Protein AF-A0AA86TYP7-F1 (afdb_monomer)

Mean predicted aligned error: 9.4 Å

Sequence (274 aa):
MSIVAQAFHVLPKLIVLLTIIAISLTGQVNPSIFSKSDSTWIAILCAFTTPIILTAFYGVYQKQLEPIVRVLLLPFLPRGIVLNVLFVVYFGALAIIYKSQLIGFAAVVALSSLTSFSVFYMPGMLVLGFKEYMLPFLVFGHFIVLSAYSALILTNNFTEYISVFKTGLEYYVSIALATGLHVGSSPLYRNKANTIAYALFFILLSTLALILNIFTQIKIPGSVLCGFCVFTIIEWLGFLALKRGTTFCCVVLAVSLFGVAVGIDKCQGLIQFK

Organism: NCBI:txid28002

pLDDT: mean 83.34, std 12.41, range [36.75, 96.25]

Secondary structure (DSSP, 8-state):
--HHHHHHHHHHHHHHHHHHHHHHHHHHH-GGGT-STTHHHHHHHHHHHHHHHHHHHHHHSHHHHHHHHHHHS-TTS-HHHHHHHHHHHHHHHHHHHTT-HHHHHHHHHHHHHTTT-EEEEETTEEEEE--GGGHHHHHHHHHHHHHHHHHHHHTT---HHHHTTHHIIIIIHHHHHHHHHHHHH-TT-S-GGGHHHHHHHHHHHHHHHHHHHHHSS--HHHHHHHHHHHHHHHHHHHHHHHHH-HHHHHHHHHHHHHHHHHHHHHHHHHHTT-

Radius of gyration: 24.62 Å; Cα contacts (8 Å, |Δi|>4): 270; chains: 1; bounding box: 49×73×60 Å

Solvent-accessible surface area (backbone atoms only — not comparable to full-atom values): 14402 Å² total; per-residue (Å²): 136,59,74,65,68,58,44,66,71,45,49,62,58,53,51,53,51,51,50,53,48,51,51,25,50,40,27,41,78,48,19,56,81,82,35,69,92,49,20,71,59,42,23,53,53,17,62,59,45,40,59,52,52,52,50,52,50,43,67,77,42,39,90,72,46,51,68,53,49,60,70,70,57,56,91,85,56,61,83,91,42,48,64,35,54,50,40,24,53,52,29,40,52,48,10,54,74,68,63,29,46,70,40,13,25,51,12,41,51,27,51,45,37,68,39,44,43,44,79,46,81,50,97,98,42,80,46,80,43,62,53,75,93,35,37,67,52,26,29,52,50,29,48,51,53,47,48,52,53,49,50,30,56,76,67,70,64,66,46,78,72,53,57,18,32,41,67,16,53,35,47,53,37,26,49,48,23,29,49,32,32,34,53,46,30,33,86,83,39,87,70,61,91,49,14,65,60,29,38,54,51,42,53,50,52,30,52,50,28,48,53,43,33,76,78,44,90,57,47,56,41,21,55,46,27,41,56,38,49,50,52,42,52,52,51,46,44,52,53,43,22,76,74,67,38,58,67,56,37,52,50,54,50,50,55,51,51,49,52,50,51,55,48,48,59,63,46,51,70,63,61,73,78,112

Foldseek 3Di:
DDPVVVCVVCVVVVVVLVVVLVLLVCLQVPVVVPPPVCSLVSNVVSLVVNVVSVVVVCVVCVVPCVVVCCVPQDVPDDPQLSVLVVLLVSLLVSCQVSVALVSLLSSLQSVLCSLQWDWDDDVVDIDTDGDPVSLVVQQVVLVVLLVVVLVCQVVVVCDSSNVSNVVNNLAVSLLSNLVSLLQLLAPPRPPPPCNVVSLVVLVVVLVVLVVCVVVGVSPRSNVSSVVSNVVSVVRVLVVCCVVPNNVVSVVVVVVVVVVVVVVVVVCVVVVVPD

Structure (mmCIF, N/CA/C/O backbone):
data_AF-A0AA86TYP7-F1
#
_entry.id   AF-A0AA86TYP7-F1
#
loop_
_atom_site.group_PDB
_atom_site.id
_atom_site.type_symbol
_atom_site.label_atom_id
_atom_site.label_alt_id
_atom_site.label_comp_id
_atom_site.label_asym_id
_atom_site.label_entity_id
_atom_site.label_seq_id
_atom_site.pdbx_PDB_ins_code
_atom_site.Cartn_x
_atom_site.Cartn_y
_atom_site.Cartn_z
_atom_site.occupancy
_atom_site.B_iso_or_equiv
_atom_site.auth_seq_id
_atom_site.auth_comp_id
_atom_site.auth_asym_id
_atom_site.a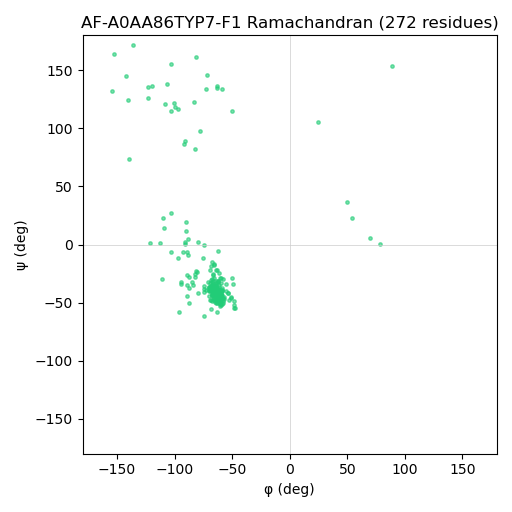uth_atom_id
_atom_site.pdbx_PDB_model_num
ATOM 1 N N . MET A 1 1 ? 3.090 -41.072 -32.159 1.00 49.03 1 MET A N 1
ATOM 2 C CA . MET A 1 1 ? 3.096 -39.625 -32.477 1.00 49.03 1 MET A CA 1
ATOM 3 C C . MET A 1 1 ? 4.491 -39.101 -32.186 1.00 49.03 1 MET A C 1
ATOM 5 O O . MET A 1 1 ? 4.917 -39.192 -31.043 1.00 49.03 1 MET A O 1
ATOM 9 N N . SER A 1 2 ? 5.251 -38.707 -33.212 1.00 45.19 2 SER A N 1
ATOM 10 C CA . SER A 1 2 ? 6.668 -38.358 -33.051 1.00 45.19 2 SER A CA 1
ATOM 11 C C . SER A 1 2 ? 6.829 -37.025 -32.314 1.00 45.19 2 SER A C 1
ATOM 13 O O . SER A 1 2 ? 6.031 -36.105 -32.491 1.00 45.19 2 SER A O 1
ATOM 15 N N . ILE A 1 3 ? 7.893 -36.914 -31.517 1.00 48.59 3 ILE A N 1
ATOM 16 C CA . ILE A 1 3 ? 8.313 -35.696 -30.796 1.00 48.59 3 ILE A CA 1
ATOM 17 C C . ILE A 1 3 ? 8.374 -34.477 -31.744 1.00 48.59 3 ILE A C 1
ATOM 19 O O . ILE A 1 3 ? 8.091 -33.350 -31.347 1.00 48.59 3 ILE A O 1
ATOM 23 N N . VAL A 1 4 ? 8.643 -34.722 -33.029 1.00 42.56 4 VAL A N 1
ATOM 24 C CA . VAL A 1 4 ? 8.685 -33.724 -34.106 1.00 42.56 4 VAL A CA 1
ATOM 25 C C . VAL A 1 4 ? 7.300 -33.131 -34.410 1.00 42.56 4 VAL A C 1
ATOM 27 O O . VAL A 1 4 ? 7.174 -31.917 -34.532 1.00 42.56 4 VAL A O 1
ATOM 30 N N . ALA A 1 5 ? 6.236 -33.940 -34.455 1.00 39.69 5 ALA A N 1
ATOM 31 C CA . ALA A 1 5 ? 4.875 -33.445 -34.702 1.00 39.69 5 ALA A CA 1
ATOM 32 C C . ALA A 1 5 ? 4.334 -32.602 -33.530 1.00 39.69 5 ALA A C 1
ATOM 34 O O . ALA A 1 5 ? 3.576 -31.653 -33.730 1.00 39.69 5 ALA A O 1
ATOM 35 N N . GLN A 1 6 ? 4.766 -32.910 -32.304 1.00 45.06 6 GLN A N 1
ATOM 36 C CA . GLN A 1 6 ? 4.440 -32.125 -31.112 1.00 45.06 6 GLN A CA 1
ATOM 37 C C . GLN A 1 6 ? 5.240 -30.809 -31.064 1.00 45.06 6 GLN A C 1
ATOM 39 O O . GLN A 1 6 ? 4.691 -29.774 -30.690 1.00 45.06 6 GLN A O 1
ATOM 44 N N . ALA A 1 7 ? 6.499 -30.815 -31.519 1.00 46.53 7 ALA A N 1
ATOM 45 C CA . ALA A 1 7 ? 7.338 -29.620 -31.622 1.00 46.53 7 ALA A CA 1
ATOM 46 C C . ALA A 1 7 ? 6.805 -28.601 -32.648 1.00 46.53 7 ALA A C 1
ATOM 48 O O . ALA A 1 7 ? 6.790 -27.405 -32.361 1.00 46.53 7 ALA A O 1
ATOM 49 N N . PHE A 1 8 ? 6.287 -29.055 -33.796 1.00 44.72 8 PHE A N 1
ATOM 50 C CA . PHE A 1 8 ? 5.745 -28.174 -34.844 1.00 44.72 8 PHE A CA 1
ATOM 51 C C . PHE A 1 8 ? 4.477 -27.406 -34.430 1.00 44.72 8 PHE A C 1
ATOM 53 O O . PHE A 1 8 ? 4.249 -26.301 -34.916 1.00 44.72 8 PHE A O 1
ATOM 60 N N . HIS A 1 9 ? 3.682 -27.926 -33.489 1.00 52.53 9 HIS A N 1
ATOM 61 C CA . HIS A 1 9 ? 2.520 -27.208 -32.944 1.00 52.53 9 HIS A CA 1
ATOM 62 C C . HIS A 1 9 ? 2.878 -26.181 -31.853 1.00 52.53 9 HIS A C 1
ATOM 64 O O . HIS A 1 9 ? 2.107 -25.250 -31.605 1.00 52.53 9 HIS A O 1
ATOM 70 N N . VAL A 1 10 ? 4.029 -26.344 -31.191 1.00 57.34 10 VAL A N 1
ATOM 71 C CA . VAL A 1 10 ? 4.485 -25.489 -30.078 1.00 57.34 10 VAL A CA 1
ATOM 72 C C . VAL A 1 10 ? 5.411 -24.368 -30.569 1.00 57.34 10 VAL A C 1
ATOM 74 O O . VAL A 1 10 ? 5.351 -23.256 -30.042 1.00 57.34 10 VAL A O 1
ATOM 77 N N . LEU A 1 11 ? 6.200 -24.619 -31.623 1.00 57.19 11 LEU A N 1
ATOM 78 C CA . LEU A 1 11 ? 7.167 -23.672 -32.195 1.00 57.19 11 LEU A CA 1
ATOM 79 C C . LEU A 1 11 ? 6.574 -22.290 -32.538 1.00 57.19 11 LEU A C 1
ATOM 81 O O . LEU A 1 11 ? 7.159 -21.289 -32.123 1.00 57.19 11 LEU A O 1
ATOM 85 N N . PRO A 1 12 ? 5.414 -22.183 -33.221 1.00 71.00 12 PRO A N 1
ATOM 86 C CA . PRO A 1 12 ? 4.857 -20.884 -33.596 1.00 71.00 12 PRO A CA 1
ATOM 87 C C . PRO A 1 12 ? 4.474 -20.050 -32.371 1.00 71.00 12 PRO A C 1
ATOM 89 O O . PRO A 1 12 ? 4.711 -18.847 -32.333 1.00 71.00 12 PRO A O 1
ATOM 92 N N . LYS A 1 13 ? 3.936 -20.697 -31.329 1.00 72.44 13 LYS A N 1
ATOM 93 C CA . LYS A 1 13 ? 3.539 -20.029 -30.083 1.00 72.44 13 LYS A CA 1
ATOM 94 C C . LYS A 1 13 ? 4.750 -19.565 -29.280 1.00 72.44 13 LYS A C 1
ATOM 96 O O . LYS A 1 13 ? 4.719 -18.469 -28.732 1.00 72.44 13 LYS A O 1
ATOM 101 N N . LEU A 1 14 ? 5.810 -20.375 -29.224 1.00 78.69 14 LEU A N 1
ATOM 102 C CA . LEU A 1 14 ? 7.057 -20.005 -28.555 1.00 78.69 14 LEU A CA 1
ATOM 103 C C . LEU A 1 14 ? 7.715 -18.800 -29.232 1.00 78.69 14 LEU A C 1
ATOM 105 O O . LEU A 1 14 ? 8.078 -17.850 -28.546 1.00 78.69 14 LEU A O 1
ATOM 109 N N . ILE A 1 15 ? 7.826 -18.827 -30.563 1.00 79.44 15 ILE A N 1
ATOM 110 C CA . ILE A 1 15 ? 8.428 -17.739 -31.342 1.00 79.44 15 ILE A CA 1
ATOM 111 C C . ILE A 1 15 ? 7.634 -16.451 -31.131 1.00 79.44 15 ILE A C 1
ATOM 113 O O . ILE A 1 15 ? 8.222 -15.449 -30.747 1.00 79.44 15 ILE A O 1
ATOM 117 N N . VAL A 1 16 ? 6.304 -16.490 -31.267 1.00 78.50 16 VAL A N 1
ATOM 118 C CA . VAL A 1 16 ? 5.445 -15.316 -31.036 1.00 78.50 16 VAL A CA 1
ATOM 119 C C . VAL A 1 16 ? 5.632 -14.754 -29.625 1.00 78.50 16 VAL A C 1
ATOM 121 O O . VAL A 1 16 ? 5.797 -13.548 -29.463 1.00 78.50 16 VAL A O 1
ATOM 124 N N . LEU A 1 17 ? 5.657 -15.608 -28.600 1.00 80.31 17 LEU A N 1
ATOM 125 C CA . LEU A 1 17 ? 5.786 -15.161 -27.214 1.00 80.31 17 LEU A CA 1
ATOM 126 C C . LEU A 1 17 ? 7.175 -14.568 -26.925 1.00 80.31 17 LEU A C 1
ATOM 128 O O . LEU A 1 17 ? 7.268 -13.537 -26.265 1.00 80.31 17 LEU A O 1
ATOM 132 N N . LEU A 1 18 ? 8.242 -15.160 -27.470 1.00 85.00 18 LEU A N 1
ATOM 133 C CA . LEU A 1 18 ? 9.602 -14.620 -27.379 1.00 85.00 18 LEU A CA 1
ATOM 134 C C . LEU A 1 18 ? 9.744 -13.293 -28.130 1.00 85.00 18 LEU A C 1
ATOM 136 O O . LEU A 1 18 ? 10.369 -12.371 -27.612 1.00 85.00 18 LEU A O 1
ATOM 140 N N . THR A 1 19 ? 9.133 -13.159 -29.310 1.00 84.88 19 THR A N 1
ATOM 141 C CA . THR A 1 19 ? 9.108 -11.897 -30.060 1.00 84.88 19 THR A CA 1
ATOM 142 C C . THR A 1 19 ? 8.383 -10.809 -29.271 1.00 84.88 19 THR A C 1
ATOM 144 O O . THR A 1 19 ? 8.893 -9.698 -29.163 1.00 84.88 19 THR A O 1
ATOM 147 N N . ILE A 1 20 ? 7.240 -11.123 -28.654 1.00 85.81 20 ILE A N 1
ATOM 148 C CA . ILE A 1 20 ? 6.493 -10.172 -27.821 1.00 85.81 20 ILE A CA 1
ATOM 149 C C . ILE A 1 20 ? 7.309 -9.765 -26.580 1.00 85.81 20 ILE A C 1
ATOM 151 O O . ILE A 1 20 ? 7.367 -8.579 -26.259 1.00 85.81 20 ILE A O 1
ATOM 155 N N . ILE A 1 21 ? 7.994 -10.708 -25.917 1.00 88.12 21 ILE A N 1
ATOM 156 C CA . ILE A 1 21 ? 8.910 -10.400 -24.803 1.00 88.12 21 ILE A CA 1
ATOM 157 C C . ILE A 1 21 ? 10.040 -9.479 -25.277 1.00 88.12 21 ILE A C 1
ATOM 159 O O . ILE A 1 21 ? 10.323 -8.482 -24.621 1.00 88.12 21 ILE A O 1
ATOM 163 N N . ALA A 1 22 ? 10.663 -9.776 -26.420 1.00 88.75 22 ALA A N 1
ATOM 164 C CA . ALA A 1 22 ? 11.754 -8.974 -26.968 1.00 88.75 22 ALA A CA 1
ATOM 165 C C . ALA A 1 22 ? 11.307 -7.545 -27.314 1.00 88.75 22 ALA A C 1
ATOM 167 O O . ALA A 1 22 ? 12.005 -6.589 -26.977 1.00 88.75 22 ALA A O 1
ATOM 168 N N . ILE A 1 23 ? 10.128 -7.390 -27.928 1.00 88.69 23 ILE A N 1
ATOM 169 C CA . ILE A 1 23 ? 9.519 -6.084 -28.213 1.00 88.69 23 ILE A CA 1
ATOM 170 C C . ILE A 1 23 ? 9.257 -5.328 -26.909 1.00 88.69 23 ILE A C 1
ATOM 172 O O . ILE A 1 23 ? 9.648 -4.169 -26.796 1.00 88.69 23 ILE A O 1
ATOM 176 N N . SER A 1 24 ? 8.660 -5.984 -25.909 1.00 90.69 24 SER A N 1
ATOM 177 C CA . SER A 1 24 ? 8.370 -5.370 -24.608 1.00 90.69 24 SER A CA 1
ATOM 178 C C . SER A 1 24 ? 9.646 -4.917 -23.895 1.00 90.69 24 SER A C 1
ATOM 180 O O . SER A 1 24 ? 9.741 -3.778 -23.449 1.00 90.69 24 SER A O 1
ATOM 182 N N . LEU A 1 25 ? 10.679 -5.763 -23.858 1.00 90.62 25 LEU A N 1
ATOM 183 C CA . LEU A 1 25 ? 11.975 -5.415 -23.270 1.00 90.62 25 LEU A CA 1
ATOM 184 C C . LEU A 1 25 ? 12.674 -4.291 -24.039 1.00 90.62 25 LEU A C 1
ATOM 186 O O . LEU A 1 25 ? 13.288 -3.423 -23.425 1.00 90.62 25 LEU A O 1
ATOM 190 N N . THR A 1 26 ? 12.557 -4.265 -25.366 1.00 90.38 26 THR A N 1
ATOM 191 C CA . THR A 1 26 ? 13.125 -3.190 -26.190 1.00 90.38 26 THR A CA 1
ATOM 192 C C . THR A 1 26 ? 12.399 -1.872 -25.939 1.00 90.38 26 THR A C 1
ATOM 194 O O . THR A 1 26 ? 13.052 -0.847 -25.772 1.00 90.38 26 THR A O 1
ATOM 197 N N . GLY A 1 27 ? 11.067 -1.889 -25.843 1.00 87.88 27 GLY A N 1
ATOM 198 C CA . GLY A 1 27 ? 10.271 -0.701 -25.526 1.00 87.88 27 GLY A CA 1
ATOM 199 C C . GLY A 1 27 ? 10.515 -0.192 -24.108 1.00 87.88 27 GLY A C 1
ATOM 200 O O . GLY A 1 27 ? 10.398 0.999 -23.851 1.00 87.88 27 GLY A O 1
ATOM 201 N N . GLN A 1 28 ? 10.942 -1.071 -23.205 1.00 89.88 28 GLN A N 1
ATOM 202 C CA . GLN A 1 28 ? 11.416 -0.697 -21.882 1.00 89.88 28 GLN A CA 1
ATOM 203 C C . GLN A 1 28 ? 12.817 -0.068 -21.962 1.00 89.88 28 GLN A C 1
ATOM 205 O O . GLN A 1 28 ? 12.985 1.103 -21.642 1.00 89.88 28 GLN A O 1
ATOM 210 N N . VAL A 1 29 ? 13.832 -0.788 -22.442 1.00 90.19 29 VAL A N 1
ATOM 211 C CA . VAL A 1 29 ? 15.234 -0.324 -22.406 1.00 90.19 29 VAL A CA 1
ATOM 212 C C . VAL A 1 29 ? 15.484 0.877 -23.323 1.00 90.19 29 VAL A C 1
ATOM 214 O O . VAL A 1 29 ? 16.217 1.791 -22.951 1.00 90.19 29 VAL A O 1
ATOM 217 N N . ASN A 1 30 ? 14.887 0.892 -24.515 1.00 90.12 30 ASN A N 1
ATOM 218 C CA . ASN A 1 30 ? 15.053 1.964 -25.489 1.00 90.12 30 ASN A CA 1
ATOM 219 C C . ASN A 1 30 ? 13.722 2.312 -26.187 1.00 90.12 30 ASN A C 1
ATOM 221 O O . ASN A 1 30 ? 13.533 2.023 -27.374 1.00 90.12 30 ASN A O 1
ATOM 225 N N . PRO A 1 31 ? 12.798 2.983 -25.477 1.00 88.50 31 PRO A N 1
ATOM 226 C CA . PRO A 1 31 ? 11.486 3.342 -26.015 1.00 88.50 31 PRO A CA 1
ATOM 227 C C . PRO A 1 31 ? 11.559 4.269 -27.238 1.00 88.50 31 PRO A C 1
ATOM 229 O O . PRO A 1 31 ? 10.644 4.288 -28.061 1.00 88.50 31 PRO A O 1
ATOM 232 N N . SER A 1 32 ? 12.656 5.023 -27.380 1.00 89.19 32 SER A N 1
ATOM 233 C CA . SER A 1 32 ? 12.841 6.000 -28.457 1.00 89.19 32 SER A CA 1
ATOM 234 C C . SER A 1 32 ? 12.926 5.380 -29.857 1.00 89.19 32 SER A C 1
ATOM 236 O O . SER A 1 32 ? 12.730 6.091 -30.843 1.00 89.19 32 SER A O 1
ATOM 238 N N . ILE A 1 33 ? 13.173 4.065 -29.941 1.00 90.50 33 ILE A N 1
ATOM 239 C CA . ILE A 1 33 ? 13.140 3.292 -31.191 1.00 90.50 33 ILE A CA 1
ATOM 240 C C . ILE A 1 33 ? 11.729 3.281 -31.791 1.00 90.50 33 ILE A C 1
ATOM 242 O O . ILE A 1 33 ? 11.586 3.310 -33.010 1.00 90.50 33 ILE A O 1
ATOM 246 N N . PHE A 1 34 ? 10.693 3.248 -30.949 1.00 88.44 34 PHE A N 1
ATOM 247 C CA . PHE A 1 34 ? 9.301 3.181 -31.395 1.00 88.44 34 PHE A CA 1
ATOM 248 C C . PHE A 1 34 ? 8.713 4.570 -31.638 1.00 88.44 34 PHE A C 1
ATOM 250 O O . PHE A 1 34 ? 8.147 4.830 -32.695 1.00 88.44 34 PHE A O 1
ATOM 257 N N . SER A 1 35 ? 8.851 5.470 -30.663 1.00 89.06 35 SER A N 1
ATOM 258 C CA . SER A 1 35 ? 8.422 6.864 -30.780 1.00 89.06 35 SER A CA 1
ATOM 259 C C . SER A 1 35 ? 9.247 7.733 -29.841 1.00 89.06 35 SER A C 1
ATOM 261 O O . SER A 1 35 ? 9.402 7.419 -28.659 1.00 89.06 35 SER A O 1
ATOM 263 N N . LYS A 1 36 ? 9.767 8.854 -30.351 1.00 85.81 36 LYS A N 1
ATOM 264 C CA . LYS A 1 36 ? 10.480 9.835 -29.522 1.00 85.81 36 LYS A CA 1
ATOM 265 C C . LYS A 1 36 ? 9.516 10.646 -28.653 1.00 85.81 36 LYS A C 1
ATOM 267 O O . LYS A 1 36 ? 9.827 10.868 -27.484 1.00 85.81 36 LYS A O 1
ATOM 272 N N . SER A 1 37 ? 8.361 11.042 -29.197 1.00 88.06 37 SER A N 1
ATOM 273 C CA . SER A 1 37 ? 7.349 11.844 -28.490 1.00 88.06 37 SER A CA 1
ATOM 274 C C . SER A 1 37 ? 6.714 11.091 -27.326 1.00 88.06 37 SER A C 1
ATOM 276 O O . SER A 1 37 ? 6.485 11.678 -26.274 1.00 88.06 37 SER A O 1
ATOM 278 N N . ASP A 1 38 ? 6.500 9.784 -27.485 1.00 89.44 38 ASP A N 1
ATOM 279 C CA . ASP A 1 38 ? 5.740 8.966 -26.528 1.00 89.44 38 ASP A CA 1
ATOM 280 C C . ASP A 1 38 ? 6.625 8.003 -25.736 1.00 89.44 38 ASP A C 1
ATOM 282 O O . ASP A 1 38 ? 6.139 7.071 -25.093 1.00 89.44 38 ASP A O 1
ATOM 286 N N . SER A 1 39 ? 7.939 8.224 -25.775 1.00 87.44 39 SER A N 1
ATOM 287 C CA . SER A 1 39 ? 8.938 7.302 -25.236 1.00 87.44 39 SER A CA 1
ATOM 288 C C . SER A 1 39 ? 8.685 6.924 -23.767 1.00 87.44 39 SER A C 1
ATOM 290 O O . SER A 1 39 ? 8.740 5.749 -23.405 1.00 87.44 39 SER A O 1
ATOM 292 N N . THR A 1 40 ? 8.309 7.884 -22.921 1.00 85.50 40 THR A N 1
ATOM 293 C CA . THR A 1 40 ? 7.972 7.627 -21.511 1.00 85.50 40 THR A CA 1
ATOM 294 C C . THR A 1 40 ? 6.738 6.734 -21.354 1.00 85.50 40 THR A C 1
ATOM 296 O O . THR A 1 40 ? 6.739 5.817 -20.534 1.00 85.50 40 THR A O 1
ATOM 299 N N . TRP A 1 41 ? 5.686 6.961 -22.144 1.00 88.50 41 TRP A N 1
ATOM 300 C CA . TRP A 1 41 ? 4.456 6.164 -22.082 1.00 88.50 41 TRP A CA 1
ATOM 301 C C . TRP A 1 41 ? 4.666 4.748 -22.604 1.00 88.50 41 TRP A C 1
ATOM 303 O O . TRP A 1 41 ? 4.146 3.800 -22.018 1.00 88.50 41 TRP A O 1
ATOM 313 N N . ILE A 1 42 ? 5.482 4.596 -23.648 1.00 90.62 42 ILE A N 1
ATOM 314 C CA . ILE A 1 42 ? 5.890 3.291 -24.173 1.00 90.62 42 ILE A CA 1
ATOM 315 C C . ILE A 1 42 ? 6.673 2.523 -23.108 1.00 90.62 42 ILE A C 1
ATOM 317 O O . ILE A 1 42 ? 6.337 1.376 -22.827 1.00 90.62 42 ILE A O 1
ATOM 321 N N . ALA A 1 43 ? 7.639 3.160 -22.440 1.00 89.56 43 ALA A N 1
ATOM 322 C CA . ALA A 1 43 ? 8.390 2.522 -21.363 1.00 89.56 43 ALA A CA 1
ATOM 323 C C . ALA A 1 43 ? 7.491 2.087 -20.196 1.00 89.56 43 ALA A C 1
ATOM 325 O O . ALA A 1 43 ? 7.657 0.985 -19.677 1.00 89.56 43 ALA A O 1
ATOM 326 N N . ILE A 1 44 ? 6.511 2.912 -19.808 1.00 89.19 44 ILE A N 1
ATOM 327 C CA . ILE A 1 44 ? 5.524 2.567 -18.775 1.00 89.19 44 ILE A CA 1
ATOM 328 C C . ILE A 1 44 ? 4.676 1.369 -19.218 1.00 89.19 44 ILE A C 1
ATOM 330 O O . ILE A 1 44 ? 4.551 0.400 -18.471 1.00 89.19 44 ILE A O 1
ATOM 334 N N . LEU A 1 45 ? 4.118 1.403 -20.431 1.00 91.00 45 LEU A N 1
ATOM 335 C CA . LEU A 1 45 ? 3.319 0.306 -20.979 1.00 91.00 45 LEU A CA 1
ATOM 336 C C . LEU A 1 45 ? 4.127 -0.999 -20.997 1.00 91.00 45 LEU A C 1
ATOM 338 O O . LEU A 1 45 ? 3.651 -2.037 -20.533 1.00 91.00 45 LEU A O 1
ATOM 342 N N . CYS A 1 46 ? 5.367 -0.939 -21.479 1.00 90.81 46 CYS A N 1
ATOM 343 C CA . CYS A 1 46 ? 6.304 -2.056 -21.503 1.00 90.81 46 CYS A CA 1
ATOM 344 C C . CYS A 1 46 ? 6.645 -2.555 -20.092 1.00 90.81 46 CYS A C 1
ATOM 346 O O . CYS A 1 46 ? 6.637 -3.759 -19.850 1.00 90.81 46 CYS A O 1
ATOM 348 N N . ALA A 1 47 ? 6.837 -1.658 -19.122 1.00 90.00 47 ALA A N 1
ATOM 349 C CA . ALA A 1 47 ? 7.121 -2.030 -17.738 1.00 90.00 47 ALA A CA 1
ATOM 350 C C . ALA A 1 47 ? 6.008 -2.890 -17.114 1.00 90.00 47 ALA A C 1
ATOM 352 O O . ALA A 1 47 ? 6.325 -3.821 -16.371 1.00 90.00 47 ALA A O 1
ATOM 353 N N . PHE A 1 48 ? 4.734 -2.619 -17.430 1.00 90.12 48 PHE A N 1
ATOM 354 C CA . PHE A 1 48 ? 3.588 -3.413 -16.964 1.00 90.12 48 PHE A CA 1
ATOM 355 C C . PHE A 1 48 ? 3.299 -4.643 -17.830 1.00 90.12 48 PHE A C 1
ATOM 357 O O . PHE A 1 48 ? 2.895 -5.679 -17.307 1.00 90.12 48 PHE A O 1
ATOM 364 N N . THR A 1 49 ? 3.514 -4.569 -19.142 1.00 87.75 49 THR A N 1
ATOM 365 C CA . THR A 1 49 ? 3.252 -5.701 -20.046 1.00 87.75 49 THR A CA 1
ATOM 366 C C . THR A 1 49 ? 4.308 -6.795 -19.925 1.00 87.75 49 THR A C 1
ATOM 368 O O . THR A 1 49 ? 3.936 -7.967 -19.898 1.00 87.75 49 THR A O 1
ATOM 371 N N . THR A 1 50 ? 5.592 -6.460 -19.746 1.00 89.50 50 THR A N 1
ATOM 372 C CA . THR A 1 50 ? 6.681 -7.435 -19.543 1.00 89.50 50 THR A CA 1
ATOM 373 C C . THR A 1 50 ? 6.348 -8.490 -18.470 1.00 89.50 50 THR A C 1
ATOM 375 O O . THR A 1 50 ? 6.372 -9.680 -18.793 1.00 89.50 50 THR A O 1
ATOM 378 N N . PRO A 1 51 ? 5.978 -8.139 -17.221 1.00 87.19 51 PRO A N 1
ATOM 379 C CA . PRO A 1 51 ? 5.651 -9.135 -16.202 1.00 87.19 51 PRO A CA 1
ATOM 380 C C . PRO A 1 51 ? 4.373 -9.927 -16.512 1.00 87.19 51 PRO A C 1
ATOM 382 O O . PRO A 1 51 ? 4.304 -11.110 -16.175 1.00 87.19 51 PRO A O 1
ATOM 385 N N . ILE A 1 52 ? 3.387 -9.334 -17.196 1.00 86.12 52 ILE A N 1
ATOM 386 C CA . ILE A 1 52 ? 2.178 -10.045 -17.647 1.00 86.12 52 ILE A CA 1
ATOM 387 C C . ILE A 1 52 ? 2.556 -11.127 -18.664 1.00 86.12 52 ILE A C 1
ATOM 389 O O . ILE A 1 52 ? 2.155 -12.282 -18.521 1.00 86.12 52 ILE A O 1
ATOM 393 N N . ILE A 1 53 ? 3.379 -10.776 -19.654 1.00 84.44 53 ILE A N 1
ATOM 394 C CA . ILE A 1 53 ? 3.838 -11.702 -20.692 1.00 84.44 53 ILE A CA 1
ATOM 395 C C . ILE A 1 53 ? 4.723 -12.795 -20.082 1.00 84.44 53 ILE A C 1
ATOM 397 O O . ILE A 1 53 ? 4.555 -13.966 -20.416 1.00 84.44 53 ILE A O 1
ATOM 401 N N . LEU A 1 54 ? 5.619 -12.454 -19.150 1.00 83.75 54 LEU A N 1
ATOM 402 C CA . LEU A 1 54 ? 6.448 -13.433 -18.436 1.00 83.75 54 LEU A CA 1
ATOM 403 C C . LEU A 1 54 ? 5.605 -14.394 -17.591 1.00 83.75 54 LEU A C 1
ATOM 405 O O . LEU A 1 54 ? 5.880 -15.593 -17.565 1.00 83.75 54 LEU A O 1
ATOM 409 N N . THR A 1 55 ? 4.551 -13.899 -16.941 1.00 79.19 55 THR A N 1
ATOM 410 C CA . THR A 1 55 ? 3.621 -14.745 -16.179 1.00 79.19 55 THR A CA 1
ATOM 411 C C . THR A 1 55 ? 2.838 -15.672 -17.110 1.00 79.19 55 THR A C 1
ATOM 413 O O . THR A 1 55 ? 2.692 -16.859 -16.817 1.00 79.19 55 THR A O 1
ATOM 416 N N . ALA A 1 56 ? 2.400 -15.175 -18.270 1.00 79.50 56 ALA A N 1
ATOM 417 C CA . ALA A 1 56 ? 1.769 -15.997 -19.301 1.00 79.50 56 ALA A CA 1
ATOM 418 C C . ALA A 1 56 ? 2.736 -17.060 -19.859 1.00 79.50 56 ALA A C 1
ATOM 420 O O . ALA A 1 56 ? 2.356 -18.221 -20.006 1.00 79.50 56 ALA A O 1
ATOM 421 N N . PHE A 1 57 ? 4.002 -16.697 -20.098 1.00 81.56 57 PHE A N 1
ATOM 422 C CA . PHE A 1 57 ? 5.066 -17.615 -20.514 1.00 81.56 57 PHE A CA 1
ATOM 423 C C . PHE A 1 57 ? 5.294 -18.718 -19.484 1.00 81.56 57 PHE A C 1
ATOM 425 O O . PHE A 1 57 ? 5.312 -19.900 -19.834 1.00 81.56 57 PHE A O 1
ATOM 432 N N . TYR A 1 58 ? 5.386 -18.347 -18.207 1.00 79.12 58 TYR A N 1
ATOM 433 C CA . TYR A 1 58 ? 5.493 -19.307 -17.118 1.00 79.12 58 TYR A CA 1
ATOM 434 C C . TYR A 1 58 ? 4.280 -20.245 -17.056 1.00 79.12 58 TYR A C 1
ATOM 436 O O . TYR A 1 58 ? 4.459 -21.449 -16.901 1.00 79.12 58 TYR A O 1
ATOM 444 N N . GLY A 1 59 ? 3.060 -19.730 -17.241 1.00 78.06 59 GLY A N 1
ATOM 445 C CA . GLY A 1 59 ? 1.840 -20.542 -17.253 1.00 78.06 59 GLY A CA 1
ATOM 446 C C . GLY A 1 59 ? 1.814 -21.597 -18.366 1.00 78.06 59 GLY A C 1
ATOM 447 O O . GLY A 1 59 ? 1.393 -22.727 -18.132 1.00 78.06 59 GLY A O 1
ATOM 448 N N . VAL A 1 60 ? 2.313 -21.266 -19.562 1.00 80.25 60 VAL A N 1
ATOM 449 C CA . VAL A 1 60 ? 2.372 -22.208 -20.696 1.00 80.25 60 VAL A CA 1
ATOM 450 C C . VAL A 1 60 ? 3.452 -23.279 -20.493 1.00 80.25 60 VAL A C 1
ATOM 452 O O . VAL A 1 60 ? 3.222 -24.448 -20.804 1.00 80.25 60 VAL A O 1
ATOM 455 N N . TYR A 1 61 ? 4.613 -22.906 -19.947 1.00 79.00 61 TYR A N 1
ATOM 456 C CA . TYR A 1 61 ? 5.792 -23.781 -19.834 1.00 79.00 61 TYR A CA 1
ATOM 457 C C . TYR A 1 61 ? 6.115 -24.213 -18.395 1.00 79.00 61 TYR A C 1
ATOM 459 O O . TYR A 1 61 ? 7.244 -24.608 -18.092 1.00 79.00 61 TYR A O 1
ATOM 467 N N . GLN A 1 62 ? 5.123 -24.188 -17.500 1.00 78.25 62 GLN A N 1
ATOM 468 C CA . GLN A 1 62 ? 5.295 -24.398 -16.058 1.00 78.25 62 GLN A CA 1
ATOM 469 C C . GLN A 1 62 ? 6.136 -25.639 -15.725 1.00 78.25 62 GLN A C 1
ATOM 471 O O . GLN A 1 62 ? 7.100 -25.546 -14.970 1.00 78.25 62 GLN A O 1
ATOM 476 N N . LYS A 1 63 ? 5.830 -26.792 -16.341 1.00 78.69 63 LYS A N 1
ATOM 477 C CA . LYS A 1 63 ? 6.517 -28.073 -16.075 1.00 78.69 63 LYS A CA 1
ATOM 478 C C . LYS A 1 63 ? 8.025 -28.037 -16.351 1.00 78.69 63 LYS A C 1
ATOM 480 O O . LYS A 1 63 ? 8.770 -28.799 -15.746 1.00 78.69 63 LYS A O 1
ATOM 485 N N . GLN A 1 64 ? 8.460 -27.194 -17.283 1.00 80.12 64 GLN A N 1
ATOM 486 C CA . GLN A 1 64 ? 9.853 -27.100 -17.726 1.00 80.12 64 GLN A CA 1
ATOM 487 C C . GLN A 1 64 ? 10.610 -26.013 -16.956 1.00 80.12 64 GLN A C 1
ATOM 489 O O . GLN A 1 64 ? 11.795 -26.168 -16.671 1.00 80.12 64 GLN A O 1
ATOM 494 N N . LEU A 1 65 ? 9.921 -24.927 -16.592 1.00 73.19 65 LEU A N 1
ATOM 495 C CA . LEU A 1 65 ? 10.515 -23.774 -15.916 1.00 73.19 65 LEU A CA 1
ATOM 496 C C . LEU A 1 65 ? 10.553 -23.916 -14.395 1.00 73.19 65 LEU A C 1
ATOM 498 O O . LEU A 1 65 ? 11.443 -23.354 -13.767 1.00 73.19 65 LEU A O 1
ATOM 502 N N . GLU A 1 66 ? 9.638 -24.673 -13.789 1.00 72.94 66 GLU A N 1
ATOM 503 C CA . GLU A 1 66 ? 9.591 -24.875 -12.337 1.00 72.94 66 GLU A CA 1
ATOM 504 C C . GLU A 1 66 ? 10.934 -25.318 -11.709 1.00 72.94 66 GLU A C 1
ATOM 506 O O . GLU A 1 66 ? 11.322 -24.722 -10.702 1.00 72.94 66 GLU A O 1
ATOM 511 N N . PRO A 1 67 ? 11.700 -26.285 -12.260 1.00 73.25 67 PRO A N 1
ATOM 512 C CA . PRO A 1 67 ? 13.007 -26.648 -11.701 1.00 73.25 67 PRO A CA 1
ATOM 513 C C . PRO A 1 67 ? 14.051 -25.529 -11.825 1.00 73.25 67 PRO A C 1
ATOM 515 O O . PRO A 1 67 ? 14.844 -25.341 -10.907 1.00 73.25 67 PRO A O 1
ATOM 518 N N . ILE A 1 68 ? 14.027 -24.750 -12.911 1.00 71.81 68 ILE A N 1
ATOM 519 C CA . ILE A 1 68 ? 14.944 -23.617 -13.120 1.00 71.81 68 ILE A CA 1
ATOM 520 C C . ILE A 1 68 ? 14.624 -22.507 -12.117 1.00 71.81 68 IL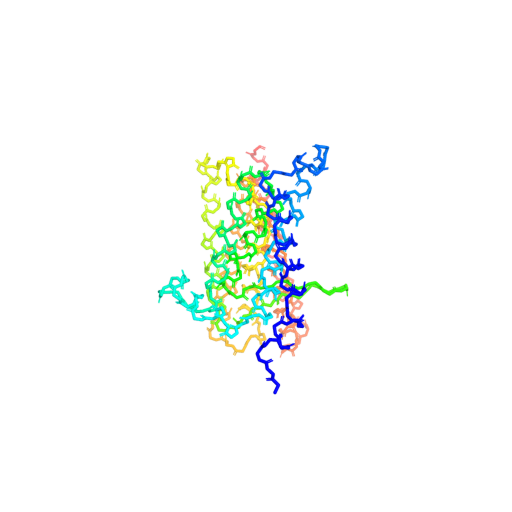E A C 1
ATOM 522 O O . ILE A 1 68 ? 15.501 -22.017 -11.412 1.00 71.81 68 ILE A O 1
ATOM 526 N N . VAL A 1 69 ? 13.341 -22.169 -11.996 1.00 67.50 69 VAL A N 1
ATOM 527 C CA . VAL A 1 69 ? 12.829 -21.178 -11.048 1.00 67.50 69 VAL A CA 1
ATOM 528 C C . VAL A 1 69 ? 13.164 -21.573 -9.605 1.00 67.50 69 VAL A C 1
ATOM 530 O O . VAL A 1 69 ? 13.564 -20.712 -8.827 1.00 67.50 69 VAL A O 1
ATOM 533 N N . ARG A 1 70 ? 13.087 -22.868 -9.253 1.00 64.94 70 ARG A N 1
ATOM 534 C CA . ARG A 1 70 ? 13.467 -23.387 -7.922 1.00 64.94 70 ARG A CA 1
ATOM 535 C C . ARG A 1 70 ? 14.940 -23.180 -7.567 1.00 64.94 70 ARG A C 1
ATOM 537 O O . ARG A 1 70 ? 15.241 -23.059 -6.386 1.00 64.94 70 ARG A O 1
ATOM 544 N N . VAL A 1 71 ? 15.839 -23.185 -8.550 1.00 68.50 71 VAL A N 1
ATOM 545 C CA . VAL A 1 71 ? 17.285 -23.004 -8.327 1.00 68.50 71 VAL A CA 1
ATOM 546 C C . VAL A 1 71 ? 17.661 -21.522 -8.334 1.00 68.50 71 VAL A C 1
ATOM 548 O O . VAL A 1 71 ? 18.505 -21.096 -7.551 1.00 68.50 71 VAL A O 1
ATOM 551 N N . LEU A 1 72 ? 17.028 -20.734 -9.206 1.00 64.69 72 LEU A N 1
ATOM 552 C CA . LEU A 1 72 ? 17.401 -19.341 -9.460 1.00 64.69 72 LEU A CA 1
ATOM 553 C C . LEU A 1 72 ? 16.765 -18.358 -8.465 1.00 64.69 72 LEU A C 1
ATOM 555 O O . LEU A 1 72 ? 17.366 -17.340 -8.124 1.00 64.69 72 LEU A O 1
ATOM 559 N N . LEU A 1 73 ? 15.559 -18.657 -7.973 1.00 62.53 73 LEU A N 1
ATOM 560 C CA . LEU A 1 73 ? 14.872 -17.822 -6.995 1.00 62.53 73 LEU A CA 1
ATOM 561 C C . LEU A 1 73 ? 15.215 -18.260 -5.573 1.00 62.53 73 LEU A C 1
ATOM 563 O O . LEU A 1 73 ? 14.529 -19.098 -5.001 1.00 62.53 73 LEU A O 1
ATOM 567 N N . LEU A 1 74 ? 16.296 -17.671 -5.049 1.00 61.34 74 LEU A N 1
ATOM 568 C CA . LEU A 1 74 ? 16.729 -17.615 -3.644 1.00 61.34 74 LEU A CA 1
ATOM 569 C C . LEU A 1 74 ? 16.209 -18.764 -2.744 1.00 61.34 74 LEU A C 1
ATOM 571 O O . LEU A 1 74 ? 15.072 -18.692 -2.271 1.00 61.34 74 LEU A O 1
ATOM 575 N N . PRO A 1 75 ? 17.049 -19.753 -2.373 1.00 61.53 75 PRO A N 1
ATOM 576 C CA . PRO A 1 75 ? 16.630 -20.923 -1.586 1.00 61.53 75 PRO A CA 1
ATOM 577 C C . PRO A 1 75 ? 16.098 -20.606 -0.172 1.00 61.53 75 PRO A C 1
ATOM 579 O O . PRO A 1 75 ? 15.608 -21.499 0.514 1.00 61.53 75 PRO A O 1
ATOM 582 N N . PHE A 1 76 ? 16.169 -19.346 0.266 1.00 59.94 76 PHE A N 1
ATOM 583 C CA . PHE A 1 76 ? 15.848 -18.902 1.624 1.00 59.94 76 PHE A CA 1
ATOM 584 C C . PHE A 1 76 ? 14.480 -18.213 1.772 1.00 59.94 76 PHE A C 1
ATOM 586 O O . PHE A 1 76 ? 14.083 -17.905 2.894 1.00 59.94 76 PHE A O 1
ATOM 593 N N . LEU A 1 77 ? 13.746 -17.949 0.681 1.00 60.16 77 LEU A N 1
ATOM 594 C CA . LEU A 1 77 ? 12.470 -17.219 0.733 1.00 60.16 77 LEU A CA 1
ATOM 595 C C . LEU A 1 77 ? 11.250 -18.140 0.524 1.00 60.16 77 LEU A C 1
ATOM 597 O O . LEU A 1 77 ? 11.257 -18.985 -0.374 1.00 60.16 77 LEU A O 1
ATOM 601 N N . PRO A 1 78 ? 10.151 -17.969 1.292 1.00 65.56 78 PRO A N 1
ATOM 602 C CA . PRO A 1 78 ? 8.918 -18.727 1.081 1.00 65.56 78 PRO A CA 1
ATOM 603 C C . PRO A 1 78 ? 8.352 -18.517 -0.331 1.00 65.56 78 PRO A C 1
ATOM 605 O O . PRO A 1 78 ? 8.201 -17.376 -0.772 1.00 65.56 78 PRO A O 1
ATOM 608 N N . ARG A 1 79 ? 7.950 -19.604 -1.015 1.00 61.72 79 ARG A N 1
ATOM 609 C CA . ARG A 1 79 ? 7.457 -19.587 -2.416 1.00 61.72 79 ARG A CA 1
ATOM 610 C C . ARG A 1 79 ? 6.387 -18.526 -2.696 1.00 61.72 79 ARG A C 1
ATOM 612 O O . ARG A 1 79 ? 6.348 -17.977 -3.789 1.00 61.72 79 ARG A O 1
ATOM 619 N N . GLY A 1 80 ? 5.530 -18.237 -1.715 1.00 64.06 80 GLY A N 1
ATOM 620 C CA . GLY A 1 80 ? 4.448 -17.257 -1.852 1.00 64.06 80 GLY A CA 1
ATOM 621 C C . GLY A 1 80 ? 4.886 -15.788 -1.811 1.00 64.06 80 GLY A C 1
ATOM 622 O O . GLY A 1 80 ? 4.075 -14.925 -2.119 1.00 64.06 80 GLY A O 1
ATOM 623 N N . ILE A 1 81 ? 6.131 -15.497 -1.421 1.00 70.56 81 ILE A N 1
ATOM 624 C CA . ILE A 1 81 ? 6.640 -14.135 -1.181 1.00 70.56 81 ILE A CA 1
ATOM 625 C C . ILE A 1 81 ? 7.676 -13.733 -2.240 1.00 70.56 81 ILE A C 1
ATOM 627 O O . ILE A 1 81 ? 7.769 -12.562 -2.599 1.00 70.56 81 ILE A O 1
ATOM 631 N N . VAL A 1 82 ? 8.409 -14.708 -2.788 1.00 74.06 82 VAL A N 1
ATOM 632 C CA . VAL A 1 82 ? 9.480 -14.510 -3.779 1.00 74.06 82 VAL A CA 1
ATOM 633 C C . VAL A 1 82 ? 9.052 -13.605 -4.936 1.00 74.06 82 VAL A C 1
ATOM 635 O O . VAL A 1 82 ? 9.734 -12.628 -5.230 1.00 74.06 82 VAL A O 1
ATOM 638 N N . LEU A 1 83 ? 7.920 -13.904 -5.580 1.00 77.06 83 LEU A N 1
ATOM 639 C CA . LEU A 1 83 ? 7.466 -13.148 -6.749 1.00 77.06 83 LEU A CA 1
ATOM 640 C C . LEU A 1 83 ? 7.190 -11.677 -6.405 1.00 77.06 83 LEU A C 1
ATOM 642 O O . LEU A 1 83 ? 7.571 -10.780 -7.151 1.00 77.06 83 LEU A O 1
ATOM 646 N N . ASN A 1 84 ? 6.596 -11.427 -5.240 1.00 82.00 84 ASN A N 1
ATOM 647 C CA . ASN A 1 84 ? 6.303 -10.076 -4.772 1.00 82.00 84 ASN A CA 1
ATOM 648 C C . ASN A 1 84 ? 7.594 -9.307 -4.456 1.00 82.00 84 ASN A C 1
ATOM 650 O O . ASN A 1 84 ? 7.690 -8.134 -4.798 1.00 82.00 84 ASN A O 1
ATOM 654 N N . VAL A 1 85 ? 8.615 -9.961 -3.886 1.00 84.25 85 VAL A N 1
ATOM 655 C CA . VAL A 1 85 ? 9.939 -9.345 -3.664 1.00 84.25 85 VAL A CA 1
ATOM 656 C C . VAL A 1 85 ? 10.591 -8.964 -4.991 1.00 84.25 85 VAL A C 1
ATOM 658 O O . VAL A 1 85 ? 11.099 -7.853 -5.124 1.00 84.25 85 VAL A O 1
ATOM 661 N N . LEU A 1 86 ? 10.531 -9.841 -5.997 1.00 85.12 86 LEU A N 1
ATOM 662 C CA . LEU A 1 86 ? 11.033 -9.517 -7.333 1.00 85.12 86 LEU A CA 1
ATOM 663 C C . LEU A 1 86 ? 10.279 -8.340 -7.944 1.00 85.12 86 LEU A C 1
ATOM 665 O O . LEU A 1 86 ? 10.916 -7.476 -8.533 1.00 85.12 86 LEU A O 1
ATOM 669 N N . PHE A 1 87 ? 8.955 -8.270 -7.784 1.00 88.31 87 PHE A N 1
ATOM 670 C CA . PHE A 1 87 ? 8.178 -7.130 -8.266 1.00 88.31 87 PHE A CA 1
ATOM 671 C C . PHE A 1 87 ? 8.523 -5.831 -7.541 1.00 88.31 87 PHE A C 1
ATOM 673 O O . PHE A 1 87 ? 8.614 -4.799 -8.201 1.00 88.31 87 PHE A O 1
ATOM 680 N N . VAL A 1 88 ? 8.788 -5.868 -6.232 1.00 92.00 88 VAL A N 1
ATOM 681 C CA . VAL A 1 88 ? 9.285 -4.695 -5.494 1.00 92.00 88 VAL A CA 1
ATOM 682 C C . VAL A 1 88 ? 10.609 -4.216 -6.080 1.00 92.00 88 VAL A C 1
ATOM 684 O O . VAL A 1 88 ? 10.749 -3.031 -6.368 1.00 92.00 88 VAL A O 1
ATOM 687 N N . VAL A 1 89 ? 11.564 -5.123 -6.304 1.00 91.50 89 VAL A N 1
ATOM 688 C CA . VAL A 1 89 ? 12.878 -4.773 -6.868 1.00 91.50 89 VAL A CA 1
ATOM 689 C C . VAL A 1 89 ? 12.745 -4.277 -8.311 1.00 91.50 89 VAL A C 1
ATOM 691 O O . VAL A 1 89 ? 13.311 -3.245 -8.661 1.00 91.50 89 VAL A O 1
ATOM 694 N N . TYR A 1 90 ? 11.965 -4.975 -9.136 1.00 92.38 90 TYR A N 1
ATOM 695 C CA . TYR A 1 90 ? 11.747 -4.661 -10.547 1.00 92.38 90 TYR A CA 1
ATOM 696 C C . TYR A 1 90 ? 11.069 -3.300 -10.726 1.00 92.38 90 TYR A C 1
ATOM 698 O O . TYR A 1 90 ? 11.636 -2.408 -11.354 1.00 92.38 90 TYR A O 1
ATOM 706 N N . PHE A 1 91 ? 9.888 -3.098 -10.136 1.00 94.38 91 PHE A N 1
ATOM 707 C CA . PHE A 1 91 ? 9.198 -1.815 -10.235 1.00 94.38 91 PHE A CA 1
ATOM 708 C C . PHE A 1 91 ? 9.953 -0.715 -9.483 1.00 94.38 91 PHE A C 1
ATOM 710 O O . PHE A 1 91 ? 9.969 0.419 -9.946 1.00 94.38 91 PHE A O 1
ATOM 717 N N . GLY A 1 92 ? 10.643 -1.034 -8.385 1.00 93.62 92 GLY A N 1
ATOM 718 C CA . GLY A 1 92 ? 11.478 -0.080 -7.656 1.00 93.62 92 GLY A CA 1
ATOM 719 C C . GLY A 1 92 ? 12.616 0.483 -8.507 1.00 93.62 92 GLY A C 1
ATOM 720 O O . GLY A 1 92 ? 12.770 1.700 -8.604 1.00 93.62 92 GLY A O 1
ATOM 721 N N . ALA A 1 93 ? 13.367 -0.386 -9.186 1.00 93.00 93 ALA A N 1
ATOM 722 C CA . ALA A 1 93 ? 14.446 0.031 -10.077 1.00 93.00 93 ALA A CA 1
ATOM 723 C C . ALA A 1 93 ? 13.920 0.879 -11.247 1.00 93.00 93 ALA A C 1
ATOM 725 O O . ALA A 1 93 ? 14.466 1.941 -11.541 1.00 93.00 93 ALA A O 1
ATOM 726 N N . LEU A 1 94 ? 12.823 0.456 -11.882 1.00 92.94 94 LEU A N 1
ATOM 727 C CA . LEU A 1 94 ? 12.235 1.193 -13.004 1.00 92.94 94 LEU A CA 1
ATOM 728 C C . LEU A 1 94 ? 11.652 2.540 -12.572 1.00 92.94 94 LEU A C 1
ATOM 730 O O . LEU A 1 94 ? 11.789 3.521 -13.299 1.00 92.94 94 LEU A O 1
ATOM 734 N N . ALA A 1 95 ? 11.037 2.618 -11.390 1.00 94.19 95 ALA A N 1
ATOM 735 C CA . ALA A 1 95 ? 10.511 3.871 -10.858 1.00 94.19 95 ALA A CA 1
ATOM 736 C C . ALA A 1 95 ? 11.618 4.919 -10.710 1.00 94.19 95 ALA A C 1
ATOM 738 O O . ALA A 1 95 ? 11.404 6.082 -11.048 1.00 94.19 95 ALA A O 1
ATOM 739 N N . ILE A 1 96 ? 12.805 4.492 -10.269 1.00 93.31 96 ILE A N 1
ATOM 740 C CA . ILE A 1 96 ? 13.991 5.344 -10.150 1.00 93.31 96 ILE A CA 1
ATOM 741 C C . ILE A 1 96 ? 14.525 5.743 -11.533 1.00 93.31 96 ILE A C 1
ATOM 743 O O . ILE A 1 96 ? 14.758 6.926 -11.767 1.00 93.31 96 ILE A O 1
ATOM 747 N N . ILE A 1 97 ? 14.671 4.787 -12.458 1.00 91.31 97 ILE A N 1
ATOM 748 C CA . ILE A 1 97 ? 15.219 5.034 -13.805 1.00 91.31 97 ILE A CA 1
ATOM 749 C C . ILE A 1 97 ? 14.344 6.013 -14.601 1.00 91.31 97 ILE A C 1
ATOM 751 O O . ILE A 1 97 ? 14.862 6.969 -15.172 1.00 91.31 97 ILE A O 1
ATOM 755 N N . TYR A 1 98 ? 13.022 5.811 -14.621 1.00 89.38 98 TYR A N 1
ATOM 756 C CA . TYR A 1 98 ? 12.09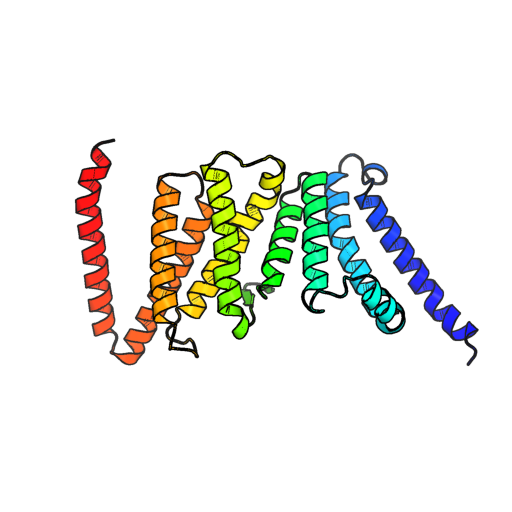4 6.668 -15.377 1.00 89.38 98 TYR A CA 1
ATOM 757 C C . TYR A 1 98 ? 11.534 7.840 -14.571 1.00 89.38 98 TYR A C 1
ATOM 759 O O . TYR A 1 98 ? 10.700 8.580 -15.090 1.00 89.38 98 TYR A O 1
ATOM 767 N N . LYS A 1 99 ? 11.925 7.989 -13.298 1.00 91.12 99 LYS A N 1
ATOM 768 C CA . LYS A 1 99 ? 11.364 8.978 -12.362 1.00 91.12 99 LYS A CA 1
ATOM 769 C C . LYS A 1 99 ? 9.823 8.976 -12.324 1.00 91.12 99 LYS A C 1
ATOM 771 O O . LYS A 1 99 ? 9.184 10.019 -12.209 1.00 91.12 99 LYS A O 1
ATOM 776 N N . SER A 1 100 ? 9.209 7.796 -12.448 1.00 91.81 100 SER A N 1
ATOM 777 C CA . SER A 1 100 ? 7.758 7.651 -12.625 1.00 91.81 100 SER A CA 1
ATOM 778 C C . SER A 1 100 ? 7.053 7.293 -11.321 1.00 91.81 100 SER A C 1
ATOM 780 O O . SER A 1 100 ? 7.243 6.203 -10.775 1.00 91.81 100 SER A O 1
ATOM 782 N N . GLN A 1 101 ? 6.157 8.176 -10.869 1.00 92.19 101 GLN A N 1
ATOM 783 C CA . GLN A 1 101 ? 5.323 7.927 -9.690 1.00 92.19 101 GLN A CA 1
ATOM 784 C C . GLN A 1 101 ? 4.330 6.777 -9.879 1.00 92.19 101 GLN A C 1
ATOM 786 O O . GLN A 1 101 ? 3.993 6.098 -8.914 1.00 92.19 101 GLN A O 1
ATOM 791 N N . LEU A 1 102 ? 3.876 6.523 -11.110 1.00 92.81 102 LEU A N 1
ATOM 792 C CA . LEU A 1 102 ? 2.965 5.413 -11.403 1.00 92.81 102 LEU A CA 1
ATOM 793 C C . LEU A 1 102 ? 3.655 4.059 -11.186 1.00 92.81 102 LEU A C 1
ATOM 795 O O . LEU A 1 102 ? 3.090 3.153 -10.575 1.00 92.81 102 LEU A O 1
ATOM 799 N N . ILE A 1 103 ? 4.900 3.935 -11.652 1.00 93.44 103 ILE A N 1
ATOM 800 C CA . ILE A 1 103 ? 5.711 2.732 -11.445 1.00 93.44 103 ILE A CA 1
ATOM 801 C C . ILE A 1 103 ? 6.100 2.613 -9.962 1.00 93.44 103 ILE A C 1
ATOM 803 O O . ILE A 1 103 ? 6.020 1.527 -9.388 1.00 93.44 103 ILE A O 1
ATOM 807 N N . GLY A 1 104 ? 6.443 3.730 -9.311 1.00 94.62 104 GLY A N 1
ATOM 808 C CA . GLY A 1 104 ? 6.711 3.761 -7.871 1.00 94.62 104 GLY A CA 1
ATOM 809 C C . GLY A 1 104 ? 5.505 3.319 -7.039 1.00 94.62 104 GLY A C 1
ATOM 810 O O . GLY A 1 104 ? 5.654 2.536 -6.104 1.00 94.62 104 GLY A O 1
ATOM 811 N N . PHE A 1 105 ? 4.293 3.725 -7.422 1.00 94.50 105 PHE A N 1
ATOM 812 C CA . PHE A 1 105 ? 3.056 3.239 -6.815 1.00 94.50 105 PHE A CA 1
ATOM 813 C C . PHE A 1 105 ? 2.924 1.716 -6.953 1.00 94.50 105 PHE A C 1
ATOM 815 O O . PHE A 1 105 ? 2.667 1.042 -5.958 1.00 94.50 105 PHE A O 1
ATOM 822 N N . ALA A 1 106 ? 3.178 1.151 -8.139 1.00 93.38 106 ALA A N 1
ATOM 823 C CA . ALA A 1 106 ? 3.148 -0.299 -8.353 1.00 93.38 106 ALA A CA 1
ATOM 824 C C . ALA A 1 106 ? 4.181 -1.057 -7.497 1.00 93.38 106 ALA A C 1
ATOM 826 O O . ALA A 1 106 ? 3.879 -2.134 -6.979 1.00 93.38 106 ALA A O 1
ATOM 827 N N . ALA A 1 107 ? 5.370 -0.484 -7.281 1.00 95.00 107 ALA A N 1
ATOM 828 C CA . ALA A 1 107 ? 6.366 -1.052 -6.372 1.00 95.00 107 ALA A CA 1
ATOM 829 C C . ALA A 1 107 ? 5.854 -1.105 -4.923 1.00 95.00 107 ALA A C 1
ATOM 831 O O . ALA A 1 107 ? 6.037 -2.110 -4.237 1.00 95.00 107 ALA A O 1
ATOM 832 N N . VAL A 1 108 ? 5.163 -0.056 -4.465 1.00 95.38 108 VAL A N 1
ATOM 833 C CA . VAL A 1 108 ? 4.559 -0.030 -3.124 1.00 95.38 108 VAL A CA 1
ATOM 834 C C . VAL A 1 108 ? 3.376 -0.997 -3.020 1.00 95.38 108 VAL A C 1
ATOM 836 O O . VAL A 1 108 ? 3.236 -1.674 -2.006 1.00 95.38 108 VAL A O 1
ATOM 839 N N . VAL A 1 109 ? 2.571 -1.151 -4.076 1.00 93.12 109 VAL A N 1
ATOM 840 C CA . VAL A 1 109 ? 1.524 -2.187 -4.140 1.00 93.12 109 VAL A CA 1
ATOM 841 C C . VAL A 1 109 ? 2.136 -3.582 -3.979 1.00 93.12 109 VAL A C 1
ATOM 843 O O . VAL A 1 109 ? 1.657 -4.381 -3.170 1.00 93.12 109 VAL A O 1
ATOM 846 N N . ALA A 1 110 ? 3.232 -3.863 -4.693 1.00 91.75 110 ALA A N 1
ATOM 847 C CA . ALA A 1 110 ? 3.967 -5.116 -4.560 1.00 91.75 110 ALA A CA 1
ATOM 848 C C . ALA A 1 110 ? 4.535 -5.297 -3.140 1.00 91.75 110 ALA A C 1
ATOM 850 O O . ALA A 1 110 ? 4.432 -6.389 -2.581 1.00 91.75 110 ALA A O 1
ATOM 851 N N . LEU A 1 111 ? 5.047 -4.233 -2.515 1.00 93.00 111 LEU A N 1
ATOM 852 C CA . LEU A 1 111 ? 5.546 -4.260 -1.136 1.00 93.00 111 LEU A CA 1
ATOM 853 C C . LEU A 1 111 ? 4.431 -4.630 -0.154 1.00 93.00 111 LEU A C 1
ATOM 855 O O . LEU A 1 111 ? 4.573 -5.553 0.645 1.00 93.00 111 LEU A O 1
ATOM 859 N N . SER A 1 112 ? 3.291 -3.958 -0.247 1.00 92.25 112 SER A N 1
ATOM 860 C CA . SER A 1 112 ? 2.126 -4.224 0.592 1.00 92.25 112 SER A CA 1
ATOM 861 C C . SER A 1 112 ? 1.560 -5.632 0.388 1.00 92.25 112 SER A C 1
ATOM 863 O O . SER A 1 112 ? 1.108 -6.252 1.353 1.00 92.25 112 SER A O 1
ATOM 865 N N . SER A 1 113 ? 1.657 -6.201 -0.816 1.00 88.12 113 SER A N 1
ATOM 866 C CA . SER A 1 113 ? 1.237 -7.585 -1.076 1.00 88.12 113 SER A CA 1
ATOM 867 C C . SER A 1 113 ? 2.057 -8.635 -0.308 1.00 88.12 113 SER A C 1
ATOM 869 O O . SER A 1 113 ? 1.547 -9.721 -0.021 1.00 88.12 113 SER A O 1
ATOM 871 N N . LEU A 1 114 ? 3.284 -8.307 0.129 1.00 88.56 114 LEU A N 1
ATOM 872 C CA . LEU A 1 114 ? 4.075 -9.153 1.039 1.00 88.56 114 LEU A CA 1
ATOM 873 C C . LEU A 1 114 ? 3.363 -9.363 2.380 1.00 88.56 114 LEU A C 1
ATOM 875 O O . LEU A 1 114 ? 3.515 -10.408 3.009 1.00 88.56 114 LEU A O 1
ATOM 879 N N . THR A 1 115 ? 2.543 -8.395 2.792 1.00 86.88 115 THR A N 1
ATOM 880 C CA . THR A 1 115 ? 1.728 -8.471 4.011 1.00 86.88 115 THR A CA 1
ATOM 881 C C . THR A 1 115 ? 0.341 -9.081 3.783 1.00 86.88 115 THR A C 1
ATOM 883 O O . THR A 1 115 ? -0.518 -9.041 4.662 1.00 86.88 115 THR A O 1
ATOM 886 N N . SER A 1 116 ? 0.119 -9.682 2.609 1.00 86.25 116 SER A N 1
ATOM 887 C CA . SER A 1 116 ? -1.158 -10.201 2.101 1.00 86.25 116 SER A CA 1
ATOM 888 C C . SER A 1 116 ? -2.215 -9.157 1.739 1.00 86.25 116 SER A C 1
ATOM 890 O O . SER A 1 116 ? -3.322 -9.547 1.379 1.00 86.25 116 SER A O 1
ATOM 892 N N . PHE A 1 117 ? -1.897 -7.861 1.790 1.00 90.62 117 PHE A N 1
ATOM 893 C CA . PHE A 1 117 ? -2.841 -6.820 1.393 1.00 90.62 117 PHE A CA 1
ATOM 894 C C . PHE A 1 117 ? -3.033 -6.772 -0.122 1.00 90.62 117 PHE A C 1
ATOM 896 O O . PHE A 1 117 ? -2.070 -6.757 -0.889 1.00 90.62 117 PHE A O 1
ATOM 903 N N . SER A 1 118 ? -4.283 -6.691 -0.549 1.00 88.75 118 SER A N 1
ATOM 904 C CA . SER A 1 118 ? -4.677 -6.602 -1.947 1.00 88.75 118 SER A CA 1
ATOM 905 C C . SER A 1 118 ? -5.863 -5.662 -2.097 1.00 88.75 118 SER A C 1
ATOM 907 O O . SER A 1 118 ? -6.742 -5.599 -1.237 1.00 88.75 118 SER A O 1
ATOM 909 N N . VAL A 1 119 ? -5.882 -4.936 -3.208 1.00 86.56 119 VAL A N 1
ATOM 910 C CA . VAL A 1 119 ? -6.981 -4.055 -3.588 1.00 86.56 119 VAL A CA 1
ATOM 911 C C . VAL A 1 119 ? -7.471 -4.504 -4.951 1.00 86.56 119 VAL A C 1
ATOM 913 O O . VAL A 1 119 ? -6.685 -4.619 -5.890 1.00 86.56 119 VAL A O 1
ATOM 916 N N . PHE A 1 120 ? -8.766 -4.772 -5.053 1.00 86.06 120 PHE A N 1
ATOM 917 C CA . PHE A 1 120 ? -9.416 -5.150 -6.296 1.00 86.06 120 PHE A CA 1
ATOM 918 C C . PHE A 1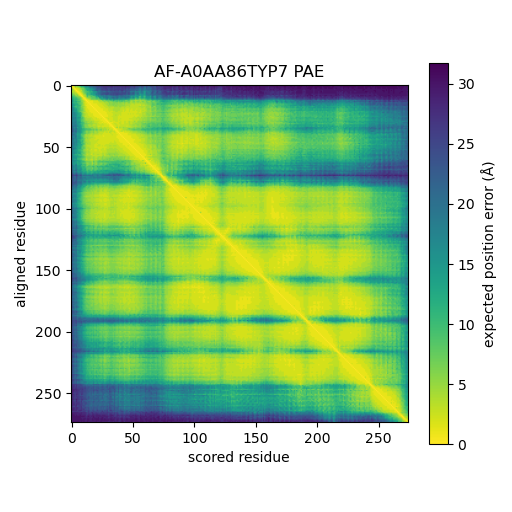 120 ? -10.547 -4.176 -6.598 1.00 86.06 120 PHE A C 1
ATOM 920 O O . PHE A 1 120 ? -11.326 -3.829 -5.714 1.00 86.06 120 PHE A O 1
ATOM 927 N N . TYR A 1 121 ? -10.644 -3.734 -7.847 1.00 80.12 121 TYR A N 1
ATOM 928 C CA . TYR A 1 121 ? -11.727 -2.869 -8.291 1.00 80.12 121 TYR A CA 1
ATOM 929 C C . TYR A 1 121 ? -12.678 -3.657 -9.191 1.00 80.12 121 TYR A C 1
ATOM 931 O O . TYR A 1 121 ? -12.281 -4.171 -10.235 1.00 80.12 121 TYR A O 1
ATOM 939 N N . MET A 1 122 ? -13.939 -3.732 -8.779 1.00 82.62 122 MET A N 1
ATOM 940 C CA . MET A 1 122 ? -15.072 -4.101 -9.623 1.00 82.62 122 MET A CA 1
ATOM 941 C C . MET A 1 122 ? -15.841 -2.826 -9.985 1.00 82.62 122 MET A C 1
ATOM 943 O O . MET A 1 122 ? -15.784 -1.857 -9.224 1.00 82.62 122 MET A O 1
ATOM 947 N N . PRO A 1 123 ? -16.588 -2.790 -11.103 1.00 84.31 123 PRO A N 1
ATOM 948 C CA . PRO A 1 123 ? -17.437 -1.646 -11.423 1.00 84.31 123 PRO A CA 1
ATOM 949 C C . PRO A 1 123 ? -18.322 -1.254 -10.228 1.00 84.31 123 PRO A C 1
ATOM 951 O O . PRO A 1 123 ? -19.157 -2.038 -9.783 1.00 84.31 123 PRO A O 1
ATOM 954 N N . GLY A 1 124 ? -18.093 -0.059 -9.676 1.00 82.75 124 GLY A N 1
ATOM 955 C CA . GLY A 1 124 ? -18.826 0.467 -8.516 1.00 82.75 124 GLY A CA 1
ATOM 956 C C . GLY A 1 124 ? -18.408 -0.065 -7.135 1.00 82.75 124 GLY A C 1
ATOM 957 O O . GLY A 1 124 ? -18.984 0.370 -6.143 1.00 82.75 124 GLY A O 1
ATOM 958 N N . MET A 1 125 ? -17.416 -0.957 -7.028 1.00 84.56 125 MET A N 1
ATOM 959 C CA . MET A 1 125 ? -16.999 -1.548 -5.749 1.00 84.56 125 MET A CA 1
ATOM 960 C C . MET A 1 125 ? -15.477 -1.698 -5.644 1.00 84.56 125 MET A C 1
ATOM 962 O O . MET A 1 125 ? -14.841 -2.375 -6.450 1.00 84.56 125 MET A O 1
ATOM 966 N N . LEU A 1 126 ? -14.897 -1.122 -4.589 1.00 84.56 126 LEU A N 1
ATOM 967 C CA . LEU A 1 126 ? -13.507 -1.352 -4.203 1.00 84.56 126 LEU A CA 1
ATOM 968 C C . LEU A 1 126 ? -13.458 -2.419 -3.104 1.00 84.56 12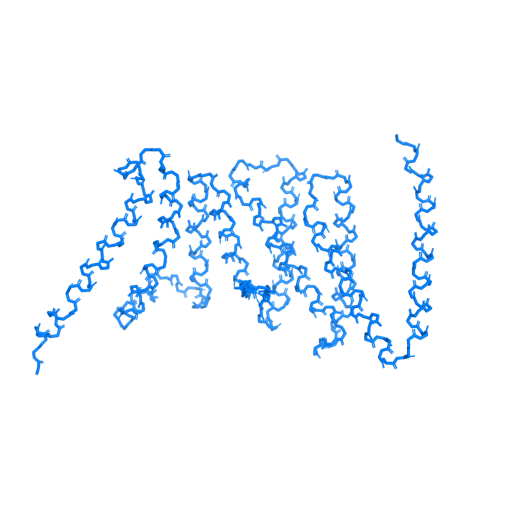6 LEU A C 1
ATOM 970 O O . LEU A 1 126 ? -13.974 -2.212 -2.009 1.00 84.56 126 LEU A O 1
ATOM 974 N N . VAL A 1 127 ? -12.836 -3.556 -3.396 1.00 88.31 127 VAL A N 1
ATOM 975 C CA . VAL A 1 127 ? -12.675 -4.672 -2.462 1.00 88.31 127 VAL A CA 1
ATOM 976 C C . VAL A 1 127 ? -11.265 -4.638 -1.887 1.00 88.31 127 VAL A C 1
ATOM 978 O O . VAL A 1 127 ? -10.280 -4.706 -2.623 1.00 88.31 127 VAL A O 1
ATOM 981 N N . LEU A 1 128 ? -11.174 -4.555 -0.562 1.00 91.19 128 LEU A N 1
ATOM 982 C CA . LEU A 1 128 ? -9.918 -4.605 0.183 1.00 91.19 128 LEU A CA 1
ATOM 983 C C . LEU A 1 128 ? -9.790 -6.000 0.798 1.00 91.19 128 LEU A C 1
ATOM 985 O O . LEU A 1 128 ? -10.611 -6.398 1.622 1.00 91.19 128 LEU A O 1
ATOM 989 N N . GLY A 1 129 ? -8.790 -6.762 0.362 1.00 88.38 129 GLY A N 1
ATOM 990 C CA . GLY A 1 129 ? -8.608 -8.160 0.739 1.00 88.38 129 GLY A CA 1
ATOM 991 C C . GLY A 1 129 ? -7.281 -8.392 1.443 1.00 88.38 129 GLY A C 1
ATOM 992 O O . GLY A 1 129 ? -6.241 -7.914 0.995 1.00 88.38 129 GLY A O 1
ATOM 993 N N . PHE A 1 130 ? -7.299 -9.167 2.522 1.00 91.12 130 PHE A N 1
ATOM 994 C CA . PHE A 1 130 ? -6.096 -9.677 3.173 1.00 91.12 130 PHE A CA 1
ATOM 995 C C . PHE A 1 130 ? -6.394 -10.987 3.900 1.00 91.12 130 PHE A C 1
ATOM 997 O O . PHE A 1 130 ? -7.550 -11.345 4.129 1.00 91.12 130 PHE A O 1
ATOM 1004 N N . LYS A 1 131 ? -5.346 -11.731 4.257 1.00 89.81 131 LYS A N 1
ATOM 1005 C CA . LYS A 1 131 ? -5.503 -12.973 5.018 1.00 89.81 131 LYS A CA 1
ATOM 1006 C C . LYS A 1 131 ? -5.624 -12.641 6.503 1.00 89.81 131 LYS A C 1
ATOM 1008 O O . LYS A 1 131 ? -4.706 -12.058 7.065 1.00 89.81 131 LYS A O 1
ATOM 1013 N N . GLU A 1 132 ? -6.711 -13.057 7.151 1.00 87.12 132 GLU A N 1
ATOM 1014 C CA . GLU A 1 132 ? -7.007 -12.718 8.557 1.00 87.12 132 GLU A CA 1
ATOM 1015 C C . GLU A 1 132 ? -5.853 -13.059 9.520 1.00 87.12 132 GLU A C 1
ATOM 1017 O O . GLU A 1 132 ? -5.478 -12.245 10.358 1.00 87.12 132 GLU A O 1
ATOM 1022 N N . TYR A 1 133 ? -5.200 -14.214 9.346 1.00 88.44 133 TYR A N 1
ATOM 1023 C CA . TYR A 1 133 ? -4.053 -14.607 10.178 1.00 88.44 133 TYR A CA 1
ATOM 1024 C C . TYR A 1 133 ? -2.811 -13.708 9.998 1.00 88.44 133 TYR A C 1
ATOM 1026 O O . TYR A 1 133 ? -1.929 -13.708 10.852 1.00 88.44 133 TYR A O 1
ATOM 1034 N N . MET A 1 134 ? -2.736 -12.934 8.909 1.00 90.19 134 MET A N 1
ATOM 1035 C CA . MET A 1 134 ? -1.674 -11.956 8.640 1.00 90.19 134 MET A CA 1
ATOM 1036 C C . MET A 1 134 ? -2.019 -10.562 9.176 1.00 90.19 134 MET A C 1
ATOM 1038 O O . MET A 1 134 ? -1.223 -9.645 8.995 1.00 90.19 134 MET A O 1
ATOM 1042 N N . LEU A 1 135 ? -3.164 -10.374 9.843 1.00 92.31 135 LEU A N 1
ATOM 1043 C CA . LEU A 1 135 ? -3.610 -9.072 10.345 1.00 92.31 135 LEU A CA 1
ATOM 1044 C C . LEU A 1 135 ? -2.548 -8.327 11.183 1.00 92.31 135 LEU A C 1
ATOM 1046 O O . LEU A 1 135 ? -2.324 -7.147 10.910 1.00 92.31 135 LEU A O 1
ATOM 1050 N N . PRO A 1 136 ? -1.837 -8.955 12.145 1.00 92.06 136 PRO A N 1
ATOM 1051 C CA . PRO A 1 136 ? -0.785 -8.252 12.877 1.00 92.06 136 PRO A CA 1
ATOM 1052 C C . PRO A 1 136 ? 0.339 -7.786 11.948 1.00 92.06 136 PRO A C 1
ATOM 1054 O O . PRO A 1 136 ? 0.816 -6.663 12.058 1.00 92.06 136 PRO A O 1
ATOM 1057 N N . PHE A 1 137 ? 0.733 -8.626 10.990 1.00 91.38 137 PHE A N 1
ATOM 1058 C CA . PHE A 1 137 ? 1.786 -8.301 10.033 1.00 91.38 137 PHE A CA 1
ATOM 1059 C C . PHE A 1 137 ? 1.355 -7.192 9.060 1.00 91.38 137 PHE A C 1
ATOM 1061 O O . PHE A 1 137 ? 2.155 -6.321 8.731 1.00 91.38 137 PHE A O 1
ATOM 1068 N N . LEU A 1 138 ? 0.076 -7.166 8.673 1.00 93.56 138 LEU A N 1
ATOM 1069 C CA . LEU A 1 138 ? -0.538 -6.076 7.919 1.00 93.56 138 LEU A CA 1
ATOM 1070 C C . LEU A 1 138 ? -0.444 -4.753 8.688 1.00 93.56 138 LEU A C 1
ATOM 1072 O O . LEU A 1 138 ? 0.032 -3.763 8.138 1.00 93.56 138 LEU A O 1
ATOM 1076 N N . VAL A 1 139 ? -0.870 -4.732 9.952 1.00 94.81 139 VAL A N 1
ATOM 1077 C CA . VAL A 1 139 ? -0.893 -3.512 10.770 1.00 94.81 139 VAL A CA 1
ATOM 1078 C C . VAL A 1 139 ? 0.523 -3.041 11.094 1.00 94.81 139 VAL A C 1
ATOM 1080 O O . VAL A 1 139 ? 0.890 -1.917 10.763 1.00 94.81 139 VAL A O 1
ATOM 1083 N N . PHE A 1 140 ? 1.355 -3.892 11.696 1.00 94.56 140 PHE A N 1
ATOM 1084 C CA . PHE A 1 140 ? 2.698 -3.490 12.116 1.00 94.56 140 PHE A CA 1
ATOM 1085 C C . PHE A 1 140 ? 3.634 -3.248 10.930 1.00 94.56 140 PHE A C 1
ATOM 1087 O O . PHE A 1 140 ? 4.416 -2.301 10.966 1.00 94.56 140 PHE A O 1
ATOM 1094 N N . GLY A 1 141 ? 3.526 -4.037 9.857 1.00 94.19 141 GLY A N 1
ATOM 1095 C CA . GLY A 1 141 ? 4.330 -3.847 8.650 1.00 94.19 141 GLY A CA 1
ATOM 1096 C C . GLY A 1 141 ? 4.087 -2.479 8.014 1.00 94.19 141 GLY A C 1
ATOM 1097 O O . GLY A 1 141 ? 5.032 -1.723 7.794 1.00 94.19 141 GLY A O 1
ATOM 1098 N N . HIS A 1 142 ? 2.823 -2.110 7.791 1.00 96.00 142 HIS A N 1
ATOM 1099 C CA . HIS A 1 142 ? 2.500 -0.801 7.219 1.00 96.00 142 HIS A CA 1
ATOM 1100 C C . HIS A 1 142 ? 2.740 0.352 8.194 1.00 96.00 142 HIS A C 1
ATOM 1102 O O . HIS A 1 142 ? 3.151 1.425 7.759 1.00 96.00 142 HIS A O 1
ATOM 1108 N N . PHE A 1 143 ? 2.559 0.140 9.501 1.00 95.19 143 PHE A N 1
ATOM 1109 C CA . PHE A 1 143 ? 2.926 1.131 10.511 1.00 95.19 143 PHE A CA 1
ATOM 1110 C C . PHE A 1 143 ? 4.427 1.452 10.479 1.00 95.19 143 PHE A C 1
ATOM 1112 O O . PHE A 1 143 ? 4.792 2.627 10.487 1.00 95.19 143 PHE A O 1
ATOM 1119 N N . ILE A 1 144 ? 5.296 0.439 10.383 1.00 95.56 144 ILE A N 1
ATOM 1120 C CA . ILE A 1 144 ? 6.751 0.633 10.281 1.00 95.56 144 ILE A CA 1
ATOM 1121 C C . ILE A 1 144 ? 7.102 1.391 8.999 1.00 95.56 144 ILE A C 1
ATOM 1123 O O . ILE A 1 144 ? 7.841 2.372 9.059 1.00 95.56 144 ILE A O 1
ATOM 1127 N N . VAL A 1 145 ? 6.548 0.980 7.853 1.00 94.31 145 VAL A N 1
ATOM 1128 C CA . VAL A 1 145 ? 6.799 1.644 6.561 1.00 94.31 145 VAL A CA 1
ATOM 1129 C C . VAL A 1 145 ? 6.373 3.113 6.606 1.00 94.31 145 VAL A C 1
ATOM 1131 O O . VAL A 1 145 ? 7.142 3.992 6.216 1.00 94.31 145 VAL A O 1
ATOM 1134 N N . LEU A 1 146 ? 5.180 3.398 7.132 1.00 92.69 146 LEU A N 1
ATOM 1135 C CA . LEU A 1 146 ? 4.657 4.758 7.229 1.00 92.69 146 LEU A CA 1
ATOM 1136 C C . LEU A 1 146 ? 5.438 5.615 8.238 1.00 92.69 146 LEU A C 1
ATOM 1138 O O . LEU A 1 146 ? 5.661 6.803 8.001 1.00 92.69 146 LEU A O 1
ATOM 1142 N N . SER A 1 147 ? 5.894 5.016 9.339 1.00 92.00 147 SER A N 1
ATOM 1143 C CA . SER A 1 147 ? 6.734 5.689 10.337 1.00 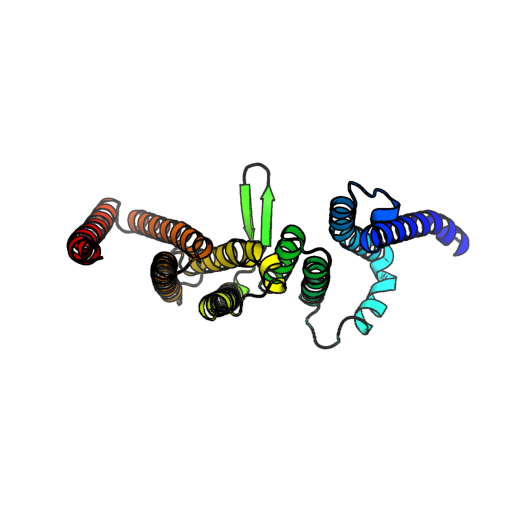92.00 147 SER A CA 1
ATOM 1144 C C . SER A 1 147 ? 8.108 6.033 9.769 1.00 92.00 147 SER A C 1
ATOM 1146 O O . SER A 1 147 ? 8.572 7.157 9.943 1.00 92.00 147 SER A O 1
ATOM 1148 N N . ALA A 1 148 ? 8.734 5.109 9.033 1.00 92.12 148 ALA A N 1
ATOM 1149 C CA . ALA A 1 148 ? 10.003 5.351 8.352 1.00 92.12 148 ALA A CA 1
ATOM 1150 C C . ALA A 1 148 ? 9.870 6.468 7.305 1.00 92.12 148 ALA A C 1
ATOM 1152 O O . ALA A 1 148 ? 10.684 7.389 7.276 1.00 92.12 148 ALA A O 1
ATOM 1153 N N . TYR A 1 149 ? 8.804 6.437 6.500 1.00 90.75 149 TYR A N 1
ATOM 1154 C CA . TYR A 1 149 ? 8.481 7.508 5.556 1.00 90.75 149 TYR A CA 1
ATOM 1155 C C . TYR A 1 149 ? 8.309 8.866 6.257 1.00 90.75 149 TYR A C 1
ATOM 1157 O O . TYR A 1 149 ? 8.898 9.863 5.840 1.00 90.75 149 TYR A O 1
ATOM 1165 N N . SER A 1 150 ? 7.565 8.897 7.363 1.00 89.06 150 SER A N 1
ATOM 1166 C CA . SER A 1 150 ? 7.341 10.123 8.134 1.00 89.06 150 SER A CA 1
ATOM 1167 C C . SER A 1 150 ? 8.637 10.660 8.750 1.00 89.06 150 SER A C 1
ATOM 1169 O O . SER A 1 150 ? 8.893 11.861 8.698 1.00 89.06 150 SER A O 1
ATOM 1171 N N . ALA A 1 151 ? 9.496 9.780 9.272 1.00 89.94 151 ALA A N 1
ATOM 1172 C CA . ALA A 1 151 ? 10.802 10.150 9.812 1.00 89.94 151 ALA A CA 1
ATOM 1173 C C . ALA A 1 151 ? 11.731 10.743 8.739 1.00 89.94 151 ALA A C 1
ATOM 1175 O O . ALA A 1 151 ? 12.430 11.724 8.999 1.00 89.94 151 ALA A O 1
ATOM 1176 N N . LEU A 1 152 ? 11.718 10.201 7.517 1.00 89.38 152 LEU A N 1
ATOM 1177 C CA . LEU A 1 152 ? 12.499 10.735 6.396 1.00 89.38 152 LEU A CA 1
ATOM 1178 C C . LEU A 1 152 ? 12.069 12.154 6.011 1.00 89.38 152 LEU A C 1
ATOM 1180 O O . LEU A 1 152 ? 12.922 12.991 5.721 1.00 89.38 152 LEU A O 1
ATOM 1184 N N . ILE A 1 153 ? 10.765 12.439 6.053 1.00 86.50 153 ILE A N 1
ATOM 1185 C CA . ILE A 1 153 ? 10.239 13.789 5.814 1.00 86.50 153 ILE A CA 1
ATOM 1186 C C . ILE A 1 153 ? 10.645 14.736 6.942 1.00 86.50 153 ILE A C 1
ATOM 1188 O O . ILE A 1 153 ? 11.161 15.815 6.675 1.00 86.50 153 ILE A O 1
ATOM 1192 N N . LEU A 1 154 ? 10.456 14.328 8.199 1.00 85.62 154 LEU A N 1
ATOM 1193 C CA . LEU A 1 154 ? 10.773 15.153 9.369 1.00 85.62 154 LEU A CA 1
ATOM 1194 C C . LEU A 1 154 ? 12.265 15.495 9.480 1.00 85.62 154 LEU A C 1
ATOM 1196 O O . LEU A 1 154 ? 12.618 16.566 9.963 1.00 85.62 154 LEU A O 1
ATOM 1200 N N . THR A 1 155 ? 13.138 14.594 9.030 1.00 87.75 155 THR A N 1
ATOM 1201 C CA . THR A 1 155 ? 14.596 14.788 9.054 1.00 87.75 155 THR A CA 1
ATOM 1202 C C . THR A 1 155 ? 15.144 15.479 7.802 1.00 87.75 155 THR A C 1
ATOM 1204 O O . THR A 1 155 ? 16.358 15.608 7.679 1.00 87.75 155 THR A O 1
ATOM 1207 N N . ASN A 1 156 ? 14.285 15.919 6.871 1.00 82.44 156 ASN A N 1
ATOM 1208 C CA . ASN A 1 156 ? 14.674 16.484 5.570 1.00 82.44 156 ASN A CA 1
ATOM 1209 C C . ASN A 1 156 ? 15.609 15.578 4.736 1.00 82.44 156 ASN A C 1
ATOM 1211 O O . ASN A 1 156 ? 16.277 16.046 3.819 1.00 82.44 156 ASN A O 1
ATOM 1215 N N . ASN A 1 157 ? 15.612 14.266 4.994 1.00 83.31 157 ASN A N 1
ATOM 1216 C CA . ASN A 1 157 ? 16.375 13.266 4.234 1.00 83.31 157 ASN A CA 1
ATOM 1217 C C . ASN A 1 157 ? 15.572 12.695 3.051 1.00 83.31 157 ASN A C 1
ATOM 1219 O O . ASN A 1 157 ? 15.857 11.610 2.539 1.00 83.31 157 ASN A O 1
ATOM 1223 N N . PHE A 1 158 ? 14.528 13.405 2.628 1.00 80.12 158 PHE A N 1
ATOM 1224 C CA . PHE A 1 158 ? 13.654 12.989 1.544 1.00 80.12 158 PHE A CA 1
ATOM 1225 C C . PHE A 1 158 ? 14.315 13.260 0.187 1.00 80.12 158 PHE A C 1
ATOM 1227 O O . PHE A 1 158 ? 14.300 14.380 -0.319 1.00 80.12 158 PHE A O 1
ATOM 1234 N N . THR A 1 159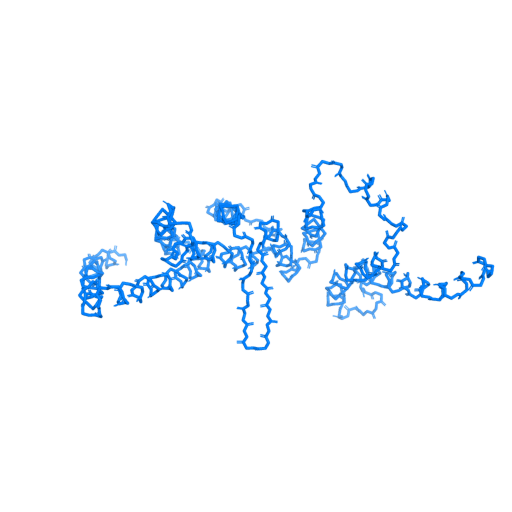 ? 14.930 12.229 -0.396 1.00 84.31 159 THR A N 1
ATOM 1235 C CA . THR A 1 159 ? 15.655 12.343 -1.670 1.00 84.31 159 THR A CA 1
ATOM 1236 C C . THR A 1 159 ? 14.722 12.291 -2.882 1.00 84.31 159 THR A C 1
ATOM 1238 O O . THR A 1 159 ? 13.600 11.779 -2.815 1.00 84.31 159 THR A O 1
ATOM 1241 N N . GLU A 1 160 ? 15.215 12.755 -4.037 1.00 83.88 160 GLU A N 1
ATOM 1242 C CA . GLU A 1 160 ? 14.498 12.655 -5.318 1.00 83.88 160 GLU A CA 1
ATOM 1243 C C . GLU A 1 160 ? 14.111 11.199 -5.642 1.00 83.88 160 GLU A C 1
ATOM 1245 O O . GLU A 1 160 ? 13.015 10.939 -6.136 1.00 83.88 160 GLU A O 1
ATOM 1250 N N . TYR A 1 161 ? 14.946 10.229 -5.260 1.00 85.75 161 TYR A N 1
ATOM 1251 C CA . TYR A 1 161 ? 14.670 8.803 -5.442 1.00 85.75 161 TYR A CA 1
ATOM 1252 C C . TYR A 1 161 ? 13.510 8.286 -4.596 1.00 85.75 161 TYR A C 1
ATOM 1254 O O . TYR A 1 161 ? 12.832 7.355 -5.006 1.00 85.75 161 TYR A O 1
ATOM 1262 N N . ILE A 1 162 ? 13.259 8.865 -3.422 1.00 86.25 162 ILE A N 1
ATOM 1263 C CA . ILE A 1 162 ? 12.137 8.459 -2.563 1.00 86.25 162 ILE A CA 1
ATOM 1264 C C . ILE A 1 162 ? 10.842 9.130 -3.045 1.00 86.25 162 ILE A C 1
ATOM 1266 O O . ILE A 1 162 ? 9.755 8.561 -2.925 1.00 86.25 162 ILE A O 1
ATOM 1270 N N . SER A 1 163 ? 10.955 10.306 -3.672 1.00 89.88 163 SER A N 1
ATOM 1271 C CA . SER A 1 163 ? 9.815 11.073 -4.184 1.00 89.88 163 SER A CA 1
ATOM 1272 C C . SER A 1 163 ? 8.956 10.313 -5.201 1.00 89.88 163 SER A C 1
ATOM 1274 O O . SER A 1 163 ? 7.739 10.503 -5.233 1.00 89.88 163 SER A O 1
ATOM 1276 N N . VAL A 1 164 ? 9.545 9.388 -5.967 1.00 93.56 164 VAL A N 1
ATOM 1277 C CA . VAL A 1 164 ? 8.805 8.561 -6.936 1.00 93.56 164 VAL A CA 1
ATOM 1278 C C . VAL A 1 164 ? 7.877 7.552 -6.250 1.00 93.56 164 VAL A C 1
ATOM 1280 O O . VAL A 1 164 ? 6.887 7.132 -6.836 1.00 93.56 164 VAL A O 1
ATOM 1283 N N . PHE A 1 165 ? 8.133 7.193 -4.989 1.00 94.56 165 PHE A N 1
ATOM 1284 C CA . PHE A 1 165 ? 7.291 6.273 -4.213 1.00 94.56 165 PHE A CA 1
ATOM 1285 C C . PHE A 1 165 ? 6.233 6.993 -3.372 1.00 94.56 165 PHE A C 1
ATOM 1287 O O . PHE A 1 165 ? 5.374 6.335 -2.783 1.00 94.56 165 PHE A O 1
ATOM 1294 N N . LYS A 1 166 ? 6.274 8.333 -3.326 1.00 92.50 166 LYS A N 1
ATOM 1295 C CA . LYS A 1 166 ? 5.450 9.174 -2.448 1.00 92.50 166 LYS A CA 1
ATOM 1296 C C . LYS A 1 166 ? 3.974 8.782 -2.475 1.00 92.50 166 LYS A C 1
ATOM 1298 O O . LYS A 1 166 ? 3.420 8.449 -1.436 1.00 92.50 166 LYS A O 1
ATOM 1303 N N . THR A 1 167 ? 3.365 8.738 -3.657 1.00 91.75 167 THR A N 1
ATOM 1304 C CA . THR A 1 167 ? 1.934 8.437 -3.813 1.00 91.75 167 THR A CA 1
ATOM 1305 C C . THR A 1 167 ? 1.569 7.056 -3.262 1.00 91.75 167 THR A C 1
ATOM 1307 O O . THR A 1 167 ? 0.540 6.897 -2.612 1.00 91.75 167 THR A O 1
ATOM 1310 N N . GLY A 1 168 ? 2.419 6.048 -3.476 1.00 93.56 168 GLY A N 1
ATOM 1311 C CA . GLY A 1 168 ? 2.197 4.709 -2.926 1.00 93.56 168 GLY A CA 1
ATOM 1312 C C . GLY A 1 168 ? 2.315 4.683 -1.402 1.00 93.56 168 GLY A C 1
ATOM 1313 O O . GLY A 1 168 ? 1.469 4.095 -0.729 1.00 93.56 168 GLY A O 1
ATOM 1314 N N . LEU A 1 169 ? 3.340 5.344 -0.858 1.00 93.69 169 LEU A N 1
ATOM 1315 C CA . LEU A 1 169 ? 3.595 5.419 0.584 1.00 93.69 169 LEU A CA 1
ATOM 1316 C C . LEU A 1 169 ? 2.521 6.224 1.328 1.00 93.69 169 LEU A C 1
ATOM 1318 O O . LEU A 1 169 ? 2.155 5.867 2.441 1.00 93.69 169 LEU A O 1
ATOM 1322 N N . GLU A 1 170 ? 1.992 7.284 0.720 1.00 92.06 170 GLU A N 1
ATOM 1323 C CA . GLU A 1 170 ? 0.962 8.124 1.332 1.00 92.06 170 GLU A CA 1
ATOM 1324 C C . GLU A 1 170 ? -0.436 7.509 1.243 1.00 92.06 170 GLU A C 1
ATOM 1326 O O . GLU A 1 170 ? -1.188 7.571 2.210 1.00 92.06 170 GLU A O 1
ATOM 1331 N N . TYR A 1 171 ? -0.811 6.922 0.102 1.00 91.75 171 TYR A N 1
ATOM 1332 C CA . TYR A 1 171 ? -2.166 6.396 -0.088 1.00 91.75 171 TYR A CA 1
ATOM 1333 C C . TYR A 1 171 ? -2.254 4.903 0.201 1.00 91.75 171 TYR A C 1
ATOM 1335 O O . TYR A 1 171 ? -3.041 4.482 1.044 1.00 91.75 171 TYR A O 1
ATOM 1343 N N . TYR A 1 172 ? -1.468 4.080 -0.493 1.00 94.19 172 TYR A N 1
ATOM 1344 C CA . TYR A 1 172 ? -1.662 2.629 -0.468 1.00 94.19 172 TYR A CA 1
ATOM 1345 C C . TYR A 1 172 ? -1.287 2.028 0.891 1.00 94.19 172 TYR A C 1
ATOM 1347 O O . TYR A 1 172 ? -2.056 1.254 1.458 1.00 94.19 172 TYR A O 1
ATOM 1355 N N . VAL A 1 173 ? -0.152 2.449 1.460 1.00 95.19 173 VAL A N 1
ATOM 1356 C CA . VAL A 1 173 ? 0.289 2.013 2.799 1.00 95.19 173 VAL A CA 1
ATOM 1357 C C . VAL A 1 173 ? -0.686 2.480 3.877 1.00 95.19 173 VAL A C 1
ATOM 1359 O O . VAL A 1 173 ? -1.029 1.700 4.765 1.00 95.19 173 VAL A O 1
ATOM 1362 N N . SER A 1 174 ? -1.174 3.722 3.799 1.00 94.25 174 SER A N 1
ATOM 1363 C CA . SER A 1 174 ? -2.142 4.242 4.768 1.00 94.25 174 SER A CA 1
ATOM 1364 C C . SER A 1 174 ? -3.499 3.554 4.662 1.00 94.25 174 SER A C 1
ATOM 1366 O O . SER A 1 174 ? -4.072 3.236 5.698 1.00 94.25 174 SER A O 1
ATOM 1368 N N . ILE A 1 175 ? -3.990 3.249 3.454 1.00 94.81 175 ILE A N 1
ATOM 1369 C CA . ILE A 1 175 ? -5.222 2.465 3.262 1.00 94.81 175 ILE A CA 1
ATOM 1370 C C . ILE A 1 175 ? -5.044 1.057 3.834 1.00 94.81 175 ILE A C 1
ATOM 1372 O O . ILE A 1 175 ? -5.925 0.574 4.543 1.00 94.81 175 ILE A O 1
ATOM 1376 N N . ALA A 1 176 ? -3.910 0.404 3.576 1.00 95.62 176 ALA A N 1
ATOM 1377 C CA . ALA A 1 176 ? -3.631 -0.933 4.092 1.00 95.62 176 ALA A CA 1
ATOM 1378 C C . ALA A 1 176 ? -3.588 -0.966 5.628 1.00 95.62 176 ALA A C 1
ATOM 1380 O O . ALA A 1 176 ? -4.232 -1.814 6.252 1.00 95.62 176 ALA A O 1
ATOM 1381 N N . LEU A 1 177 ? -2.890 -0.001 6.238 1.00 96.25 177 LEU A N 1
ATOM 1382 C CA . LEU A 1 177 ? -2.836 0.176 7.688 1.00 96.25 177 LEU A CA 1
ATOM 1383 C C . LEU A 1 177 ? -4.227 0.447 8.269 1.00 96.25 177 LEU A C 1
ATOM 1385 O O . LEU A 1 177 ? -4.646 -0.233 9.203 1.00 96.25 177 LEU A O 1
ATOM 1389 N N . ALA A 1 178 ? -4.949 1.411 7.700 1.00 95.31 178 ALA A N 1
ATOM 1390 C CA . ALA A 1 178 ? -6.279 1.804 8.144 1.00 95.31 178 ALA A CA 1
ATOM 1391 C C . ALA A 1 178 ? -7.284 0.650 8.037 1.00 95.31 178 ALA A C 1
ATOM 1393 O O . ALA A 1 178 ? -8.077 0.440 8.949 1.00 95.31 178 ALA A O 1
ATOM 1394 N N . THR A 1 179 ? -7.202 -0.149 6.972 1.00 95.25 179 THR A N 1
ATOM 1395 C CA . THR A 1 179 ? -8.030 -1.348 6.785 1.00 95.25 179 THR A CA 1
ATOM 1396 C C . THR A 1 179 ? -7.729 -2.397 7.849 1.00 95.25 179 THR A C 1
ATOM 1398 O O . THR A 1 179 ? -8.651 -2.928 8.464 1.00 95.25 179 THR A O 1
ATOM 1401 N N . GLY A 1 180 ? -6.446 -2.680 8.105 1.00 94.75 180 GLY A N 1
ATOM 1402 C CA . GLY A 1 180 ? -6.046 -3.616 9.154 1.00 94.75 180 GLY A CA 1
ATOM 1403 C C . GLY A 1 180 ? -6.513 -3.158 10.536 1.00 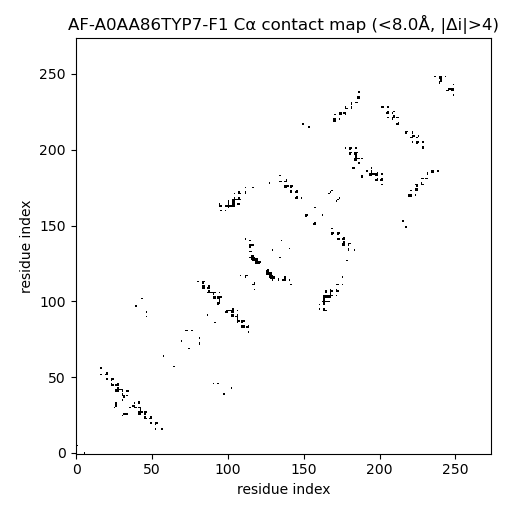94.75 180 GLY A C 1
ATOM 1404 O O . GLY A 1 180 ? -7.111 -3.929 11.281 1.00 94.75 180 GLY A O 1
ATOM 1405 N N . LEU A 1 181 ? -6.319 -1.883 10.867 1.00 95.44 181 LEU A N 1
ATOM 1406 C CA . LEU A 1 181 ? -6.794 -1.319 12.129 1.00 95.44 181 LEU A CA 1
ATOM 1407 C C . LEU A 1 181 ? -8.321 -1.353 12.232 1.00 95.44 181 LEU A C 1
ATOM 1409 O O . LEU A 1 181 ? -8.839 -1.728 13.280 1.00 95.44 181 LEU A O 1
ATOM 1413 N N . HIS A 1 182 ? -9.046 -1.026 11.161 1.00 94.94 182 HIS A N 1
ATOM 1414 C CA . HIS A 1 182 ? -10.506 -1.079 11.119 1.00 94.94 182 HIS A CA 1
ATOM 1415 C C . HIS A 1 182 ? -11.023 -2.498 11.381 1.00 94.94 182 HIS A C 1
ATOM 1417 O O . HIS A 1 182 ? -11.769 -2.707 12.332 1.00 94.94 182 HIS A O 1
ATOM 1423 N N . VAL A 1 183 ? -10.542 -3.499 10.637 1.00 93.69 183 VAL A N 1
ATOM 1424 C CA . VAL A 1 183 ? -10.970 -4.893 10.843 1.00 93.69 183 VAL A CA 1
ATOM 1425 C C . VAL A 1 183 ? -10.552 -5.414 12.216 1.00 93.69 183 VAL A C 1
ATOM 1427 O O . VAL A 1 183 ? -11.358 -6.034 12.903 1.00 93.69 183 VAL A O 1
ATOM 1430 N N . GLY A 1 184 ? -9.321 -5.140 12.654 1.00 93.25 184 GLY A N 1
ATOM 1431 C CA . GLY A 1 184 ? -8.842 -5.569 13.968 1.00 93.25 184 GLY A CA 1
ATOM 1432 C C . GLY A 1 184 ? -9.602 -4.928 15.127 1.00 93.25 184 GLY A C 1
ATOM 1433 O O . GLY A 1 184 ? -9.765 -5.559 16.168 1.00 93.25 184 GLY A O 1
ATOM 1434 N N . SER A 1 185 ? -10.088 -3.698 14.945 1.00 94.25 185 SER A N 1
ATOM 1435 C CA . SER A 1 185 ? -10.882 -2.963 15.934 1.00 94.25 185 SER A CA 1
ATOM 1436 C C . SER A 1 185 ? -12.384 -3.222 15.839 1.00 94.25 185 SER A C 1
ATOM 1438 O O . SER A 1 185 ? -13.101 -2.803 16.743 1.00 94.25 185 SER A O 1
ATOM 1440 N N . SER A 1 186 ? -12.873 -3.916 14.809 1.00 92.69 186 SER A N 1
ATOM 1441 C CA . SER A 1 186 ? -14.304 -4.156 14.608 1.00 92.69 186 SER A CA 1
ATOM 1442 C C . SER A 1 186 ? -14.914 -4.984 15.753 1.00 92.69 186 SER A C 1
ATOM 1444 O O . SER A 1 186 ? -14.376 -6.034 16.123 1.00 92.69 186 SER A O 1
ATOM 1446 N N . PRO A 1 187 ? -16.090 -4.597 16.287 1.00 88.69 187 PRO A N 1
ATOM 1447 C CA . PRO A 1 187 ? -16.808 -5.386 17.290 1.00 88.69 187 PRO A CA 1
ATOM 1448 C C . PRO A 1 187 ? -17.354 -6.716 16.739 1.00 88.69 187 PRO A C 1
ATOM 1450 O O . PRO A 1 187 ? -17.743 -7.598 17.514 1.00 88.69 187 PRO A O 1
ATOM 1453 N N . LEU A 1 188 ? -17.400 -6.855 15.410 1.00 87.50 188 LEU A N 1
ATOM 1454 C CA . LEU A 1 188 ? -17.807 -8.060 14.690 1.00 87.50 188 LEU A CA 1
ATOM 1455 C C . LEU A 1 188 ? -16.625 -9.002 14.418 1.00 87.50 188 LEU A C 1
ATOM 1457 O O . LEU A 1 188 ? -16.830 -10.125 13.952 1.00 87.50 188 LEU A O 1
ATOM 1461 N N . TYR A 1 189 ? -15.397 -8.579 14.732 1.00 85.31 189 TYR A N 1
ATOM 1462 C CA . TYR A 1 189 ? -14.207 -9.393 14.545 1.00 85.31 189 TYR A CA 1
ATOM 1463 C C . TYR A 1 189 ? -14.245 -10.658 15.414 1.00 85.31 189 TYR A C 1
ATOM 1465 O O . TYR A 1 189 ? -14.606 -10.633 16.596 1.00 85.31 189 TYR A O 1
ATOM 1473 N N . ARG A 1 190 ? -13.867 -11.797 14.819 1.00 78.38 190 ARG A N 1
ATOM 1474 C CA . ARG A 1 190 ? -13.987 -13.120 15.454 1.00 78.38 190 ARG A CA 1
ATOM 1475 C C . ARG A 1 190 ? -13.088 -13.253 16.680 1.00 78.38 190 ARG A C 1
ATOM 1477 O O . ARG A 1 190 ? -13.509 -13.818 17.689 1.00 78.38 190 ARG A O 1
ATOM 1484 N N . ASN A 1 191 ? -11.871 -12.712 16.615 1.00 76.62 191 ASN A N 1
ATOM 1485 C CA . ASN A 1 191 ? -10.920 -12.761 17.721 1.00 76.62 191 ASN A CA 1
ATOM 1486 C C . ASN A 1 191 ? -11.045 -11.526 18.625 1.00 76.62 191 ASN A C 1
ATOM 1488 O O . ASN A 1 191 ? -10.320 -10.541 18.483 1.00 76.62 191 ASN A O 1
ATOM 1492 N N . LYS A 1 192 ? -11.959 -11.623 19.593 1.00 74.69 192 LYS A N 1
ATOM 1493 C CA . LYS A 1 192 ? -12.304 -10.528 20.511 1.00 74.69 192 LYS A CA 1
ATOM 1494 C C . LYS A 1 192 ? -11.210 -10.152 21.508 1.00 74.69 192 LYS A C 1
ATOM 1496 O O . LYS A 1 192 ? -11.279 -9.067 22.078 1.00 74.69 192 LYS A O 1
ATOM 1501 N N . ALA A 1 193 ? -10.222 -11.023 21.737 1.00 76.00 193 ALA A N 1
ATOM 1502 C CA . ALA A 1 193 ? -9.218 -10.826 22.785 1.00 76.00 193 ALA A CA 1
ATOM 1503 C C . ALA A 1 193 ? -8.408 -9.533 22.585 1.00 76.00 193 ALA A C 1
ATOM 1505 O O . ALA A 1 193 ? -8.070 -8.864 23.555 1.00 76.00 193 ALA A O 1
ATOM 1506 N N . ASN A 1 194 ? -8.172 -9.149 21.326 1.00 84.75 194 ASN A N 1
ATOM 1507 C CA . ASN A 1 194 ? -7.330 -8.002 20.981 1.00 84.75 194 ASN A CA 1
ATOM 1508 C C . ASN A 1 194 ? -8.101 -6.837 20.348 1.00 84.75 194 ASN A C 1
ATOM 1510 O O . ASN A 1 194 ? -7.493 -5.821 20.018 1.00 84.75 194 ASN A O 1
ATOM 1514 N N . THR A 1 195 ? -9.423 -6.942 20.185 1.00 90.00 195 THR A N 1
ATOM 1515 C CA . THR A 1 195 ? -10.216 -5.926 19.475 1.00 90.00 195 THR A CA 1
ATOM 1516 C C . THR A 1 195 ? -10.100 -4.546 20.119 1.00 90.00 195 THR A C 1
ATOM 1518 O O . THR A 1 195 ? -9.887 -3.549 19.433 1.00 90.00 195 THR A O 1
ATOM 1521 N N . ILE A 1 196 ? -10.169 -4.484 21.452 1.00 89.06 196 ILE A N 1
ATOM 1522 C CA . ILE A 1 196 ? -10.032 -3.225 22.196 1.00 89.06 196 ILE A CA 1
ATOM 1523 C C . ILE A 1 196 ? -8.621 -2.648 22.027 1.00 89.06 196 ILE A C 1
ATOM 1525 O O . ILE A 1 196 ? -8.475 -1.442 21.854 1.00 89.06 196 ILE A O 1
ATOM 1529 N N . ALA A 1 197 ? -7.586 -3.494 22.018 1.00 91.38 197 ALA A N 1
ATOM 1530 C CA . ALA A 1 197 ? -6.211 -3.046 21.813 1.00 91.38 197 ALA A CA 1
ATOM 1531 C C . ALA A 1 197 ? -6.024 -2.423 20.420 1.00 91.38 197 ALA A C 1
ATOM 1533 O O . ALA A 1 197 ? -5.453 -1.340 20.314 1.00 91.38 197 ALA A O 1
ATOM 1534 N N . TYR A 1 198 ? -6.570 -3.042 19.366 1.00 93.38 198 TYR A N 1
ATOM 1535 C CA . TYR A 1 198 ? -6.579 -2.450 18.025 1.00 93.38 198 TYR A CA 1
ATOM 1536 C C . TYR A 1 198 ? -7.370 -1.141 17.974 1.00 93.38 198 TYR A C 1
ATOM 1538 O O . TYR A 1 198 ? -6.915 -0.198 17.336 1.00 93.38 198 TYR A O 1
ATOM 1546 N N . ALA A 1 199 ? -8.515 -1.049 18.657 1.00 91.88 199 ALA A N 1
ATOM 1547 C CA . ALA A 1 199 ? -9.312 0.178 18.706 1.00 91.88 199 ALA A CA 1
ATOM 1548 C C . ALA A 1 199 ? -8.553 1.331 19.384 1.00 91.88 199 ALA A C 1
ATOM 1550 O O . ALA A 1 199 ? -8.464 2.424 18.827 1.00 91.88 199 ALA A O 1
ATOM 1551 N N . LEU A 1 200 ? -7.946 1.077 20.549 1.00 91.81 200 LEU A N 1
ATOM 1552 C CA . LEU A 1 200 ? -7.120 2.061 21.254 1.00 91.81 200 LEU A CA 1
ATOM 1553 C C . LEU A 1 200 ? -5.912 2.477 20.413 1.00 91.81 200 LEU A C 1
ATOM 1555 O O . LEU A 1 200 ? -5.618 3.667 20.303 1.00 91.81 200 LEU A O 1
ATOM 1559 N N . PHE A 1 201 ? -5.245 1.513 19.776 1.00 94.25 201 PHE A N 1
ATOM 1560 C CA . PHE A 1 201 ? -4.123 1.793 18.888 1.00 94.25 201 PHE A CA 1
ATOM 1561 C C . PHE A 1 201 ? -4.551 2.617 17.668 1.00 94.25 201 PHE A C 1
ATOM 1563 O O . PHE A 1 201 ? -3.847 3.545 17.279 1.00 94.25 201 PHE A O 1
ATOM 1570 N N . PHE A 1 202 ? -5.731 2.352 17.104 1.00 94.88 202 PHE A N 1
ATOM 1571 C CA . PHE A 1 202 ? -6.258 3.118 15.979 1.00 94.88 202 PHE A CA 1
ATOM 1572 C C . PHE A 1 202 ? -6.593 4.565 16.373 1.00 94.88 202 PHE A C 1
ATOM 1574 O O . PHE A 1 202 ? -6.218 5.501 15.663 1.00 94.88 202 PHE A O 1
ATOM 1581 N N . ILE A 1 203 ? -7.225 4.777 17.532 1.00 91.69 203 ILE A N 1
ATOM 1582 C CA . ILE A 1 203 ? -7.501 6.124 18.059 1.00 91.69 203 ILE A CA 1
ATOM 1583 C C . ILE A 1 203 ? -6.191 6.879 18.304 1.00 91.69 203 ILE A C 1
ATOM 1585 O O . ILE A 1 203 ? -6.057 8.033 17.889 1.00 91.69 203 ILE A O 1
ATOM 1589 N N . LEU A 1 204 ? -5.206 6.223 18.928 1.00 92.88 204 LEU A N 1
ATOM 1590 C CA . LEU A 1 204 ? -3.889 6.805 19.181 1.00 92.88 204 LEU A CA 1
ATOM 1591 C C . LEU A 1 204 ? -3.205 7.223 17.874 1.00 92.88 204 LEU A C 1
ATOM 1593 O O . LEU A 1 204 ? -2.779 8.369 17.749 1.00 92.88 204 LEU A O 1
ATOM 1597 N N . LEU A 1 205 ? -3.136 6.323 16.887 1.00 92.62 205 LEU A N 1
ATOM 1598 C CA . LEU A 1 205 ? -2.512 6.606 15.594 1.00 92.62 205 LEU A CA 1
ATOM 1599 C C . LEU A 1 205 ? -3.236 7.708 14.824 1.00 92.62 205 LEU A C 1
ATOM 1601 O O . LEU A 1 205 ? -2.578 8.564 14.242 1.00 92.62 205 LEU A O 1
ATOM 1605 N N . SER A 1 206 ? -4.569 7.725 14.841 1.00 90.81 206 SER A N 1
ATOM 1606 C CA . SER A 1 206 ? -5.355 8.765 14.165 1.00 90.81 206 SER A CA 1
ATOM 1607 C C . SER A 1 206 ? -5.145 10.132 14.817 1.00 90.81 206 SER A C 1
ATOM 1609 O O . SER A 1 206 ? -4.984 11.132 14.123 1.00 90.81 206 SER A O 1
ATOM 1611 N N . THR A 1 207 ? -5.068 10.174 16.150 1.00 87.81 207 THR A N 1
ATOM 1612 C CA . THR A 1 207 ? -4.775 11.402 16.904 1.00 87.81 207 THR A CA 1
ATOM 1613 C C . THR A 1 207 ? -3.358 11.894 16.616 1.00 87.81 207 THR A C 1
ATOM 1615 O O . THR A 1 207 ? -3.159 13.069 16.314 1.00 87.81 207 THR A O 1
ATOM 1618 N N . LEU A 1 208 ? -2.368 10.995 16.636 1.00 88.31 208 LEU A N 1
ATOM 1619 C CA . LEU A 1 208 ? -0.985 11.330 16.302 1.00 88.31 208 LEU A CA 1
ATOM 1620 C C . LEU A 1 208 ? -0.862 11.826 14.856 1.00 88.31 208 LEU A C 1
ATOM 1622 O O . LEU A 1 208 ? -0.170 12.807 14.600 1.00 88.31 208 LEU A O 1
ATOM 1626 N N . ALA A 1 209 ? -1.557 11.186 13.915 1.00 85.31 209 ALA A N 1
ATOM 1627 C CA . ALA A 1 209 ? -1.544 11.584 12.515 1.00 85.31 209 ALA A CA 1
ATOM 1628 C C . ALA A 1 209 ? -2.221 12.947 12.291 1.00 85.31 209 ALA A C 1
ATOM 1630 O O . ALA A 1 209 ? -1.743 13.722 11.468 1.00 85.31 209 ALA A O 1
ATOM 1631 N N . LEU A 1 210 ? -3.274 13.284 13.048 1.00 82.38 210 LEU A N 1
ATOM 1632 C CA . LEU A 1 210 ? -3.861 14.631 13.062 1.00 82.38 210 LEU A CA 1
ATOM 1633 C C . LEU A 1 210 ? -2.871 15.678 13.568 1.00 82.38 210 LEU A C 1
ATOM 1635 O O . LEU A 1 210 ? -2.704 16.714 12.930 1.00 82.38 210 LEU A O 1
ATOM 1639 N N . ILE A 1 211 ? -2.191 15.395 14.681 1.00 82.69 211 ILE A N 1
ATOM 1640 C CA . ILE A 1 211 ? -1.153 16.275 15.228 1.00 82.69 211 ILE A CA 1
ATOM 1641 C C . ILE A 1 211 ? -0.058 16.489 14.176 1.00 82.69 211 ILE A C 1
ATOM 1643 O O . ILE A 1 211 ? 0.259 17.626 13.837 1.00 82.69 211 ILE A O 1
ATOM 1647 N N . LEU A 1 212 ? 0.468 15.412 13.585 1.00 81.25 212 LEU A N 1
ATOM 1648 C CA . LEU A 1 212 ? 1.476 15.503 12.527 1.00 81.25 212 LEU A CA 1
ATOM 1649 C C . LEU A 1 212 ? 0.976 16.296 11.315 1.00 81.25 212 LEU A C 1
ATOM 1651 O O . LEU A 1 212 ? 1.739 17.086 10.772 1.00 81.25 212 LEU A O 1
ATOM 1655 N N . ASN A 1 213 ? -0.285 16.152 10.911 1.00 80.94 213 ASN A N 1
ATOM 1656 C CA . ASN A 1 213 ? -0.868 16.911 9.801 1.00 80.94 213 ASN A CA 1
ATOM 1657 C C . ASN A 1 213 ? -0.936 18.426 10.091 1.00 80.94 213 ASN A C 1
ATOM 1659 O O . ASN A 1 213 ? -0.761 19.239 9.189 1.00 80.94 213 ASN A O 1
ATOM 1663 N N . ILE A 1 214 ? -1.135 18.825 11.353 1.00 79.06 214 ILE A N 1
ATOM 1664 C CA . ILE A 1 214 ? -1.114 20.241 11.761 1.00 79.06 214 ILE A CA 1
ATOM 1665 C C . ILE A 1 214 ? 0.308 20.817 11.688 1.00 79.06 214 ILE A C 1
ATOM 1667 O O . ILE A 1 214 ? 0.490 21.964 11.281 1.00 79.06 214 ILE A O 1
ATOM 1671 N N . PHE A 1 215 ? 1.318 20.035 12.080 1.00 78.31 215 PHE A N 1
ATOM 1672 C CA . PHE A 1 215 ? 2.700 20.515 12.211 1.00 78.31 215 PHE A CA 1
ATOM 1673 C C . PHE A 1 215 ? 3.601 20.221 11.001 1.00 78.31 215 PHE A C 1
ATOM 1675 O O . PHE A 1 215 ? 4.706 20.755 10.927 1.00 78.31 215 PHE A O 1
ATOM 1682 N N . THR A 1 216 ? 3.173 19.382 10.055 1.00 74.75 216 THR A N 1
ATOM 1683 C CA . THR A 1 216 ? 4.003 18.902 8.937 1.00 74.75 216 THR A CA 1
ATOM 1684 C C . THR A 1 216 ? 3.244 18.921 7.608 1.00 74.75 216 THR A C 1
ATOM 1686 O O . THR A 1 216 ? 2.034 19.114 7.557 1.00 74.75 216 THR A O 1
ATOM 1689 N N . GLN A 1 217 ? 3.949 18.678 6.498 1.00 71.94 217 GLN A N 1
ATOM 1690 C CA . GLN A 1 217 ? 3.323 18.542 5.175 1.00 71.94 217 GLN A CA 1
ATOM 1691 C C . GLN A 1 217 ? 2.694 17.154 4.921 1.00 71.94 217 GLN A C 1
ATOM 1693 O O . GLN A 1 217 ? 2.169 16.913 3.833 1.00 71.94 217 GLN A O 1
ATOM 1698 N N . ILE A 1 218 ? 2.726 16.238 5.897 1.00 77.88 218 ILE A N 1
ATOM 1699 C CA . ILE A 1 218 ? 2.216 14.866 5.763 1.00 77.88 218 ILE A CA 1
ATOM 1700 C C . ILE A 1 218 ? 0.697 14.866 5.978 1.00 77.88 218 ILE A C 1
ATOM 1702 O O . ILE A 1 218 ? 0.203 14.584 7.068 1.00 77.88 218 ILE A O 1
ATOM 1706 N N . LYS A 1 219 ? -0.058 15.208 4.928 1.00 82.88 219 LYS A N 1
ATOM 1707 C CA . LYS A 1 219 ? -1.520 15.371 5.037 1.00 82.88 219 LYS A CA 1
ATOM 1708 C C . LYS A 1 219 ? -2.302 14.087 4.780 1.00 82.88 219 LYS A C 1
ATOM 1710 O O . LYS A 1 219 ? -3.231 13.756 5.514 1.00 82.88 219 LYS A O 1
ATOM 1715 N N . ILE A 1 220 ? -1.916 13.358 3.736 1.00 87.75 220 ILE A N 1
ATOM 1716 C CA . ILE A 1 220 ? -2.705 12.248 3.187 1.00 87.75 220 ILE A CA 1
ATOM 1717 C C . ILE A 1 220 ? -2.855 11.083 4.183 1.00 87.75 220 ILE A C 1
ATOM 1719 O O . ILE A 1 220 ? -3.998 10.695 4.439 1.00 87.75 220 ILE A O 1
ATOM 1723 N N . PRO A 1 221 ? -1.779 10.566 4.815 1.00 88.12 221 PRO A N 1
ATOM 1724 C CA . PRO A 1 221 ? -1.910 9.491 5.797 1.00 88.12 221 PRO A CA 1
ATOM 1725 C C . PRO A 1 221 ? -2.868 9.815 6.945 1.00 88.12 221 PRO A C 1
ATOM 1727 O O . PRO A 1 221 ? -3.661 8.964 7.345 1.00 88.12 221 PRO A O 1
ATOM 1730 N N . GLY A 1 222 ? -2.827 11.057 7.443 1.00 86.50 222 GLY A N 1
ATOM 1731 C CA . GLY A 1 222 ? -3.726 11.527 8.494 1.00 86.50 222 GLY A CA 1
ATOM 1732 C C . GLY A 1 222 ? -5.183 11.511 8.051 1.00 86.50 222 GLY A C 1
ATOM 1733 O O . GLY A 1 222 ? -6.022 10.939 8.740 1.00 86.50 222 GLY A O 1
ATOM 1734 N N . SER A 1 223 ? -5.485 12.053 6.869 1.00 88.31 223 SER A N 1
ATOM 1735 C CA . SER A 1 223 ? -6.846 12.034 6.321 1.00 88.31 223 SER A CA 1
ATOM 1736 C C . SER A 1 223 ? -7.389 10.614 6.126 1.00 88.31 223 SER A C 1
ATOM 1738 O O . SER A 1 223 ? -8.536 10.350 6.485 1.00 88.31 223 SER A O 1
ATOM 1740 N N . VAL A 1 224 ? -6.573 9.690 5.603 1.00 91.88 224 VAL A N 1
ATOM 1741 C CA . VAL A 1 224 ? -6.978 8.289 5.389 1.00 91.88 224 VAL A CA 1
ATOM 1742 C C . VAL A 1 224 ? -7.261 7.588 6.720 1.00 91.88 224 VAL A C 1
ATOM 1744 O O . VAL A 1 224 ? -8.323 6.982 6.874 1.00 91.88 224 VAL A O 1
ATOM 1747 N N . LEU A 1 225 ? -6.351 7.696 7.695 1.00 92.06 225 LEU A N 1
ATOM 1748 C CA . LEU A 1 225 ? -6.525 7.082 9.014 1.00 92.06 225 LEU A CA 1
ATOM 1749 C C . LEU A 1 225 ? -7.769 7.626 9.725 1.00 92.06 225 LEU A C 1
ATOM 1751 O O . LEU A 1 225 ? -8.574 6.840 10.218 1.00 92.06 225 LEU A O 1
ATOM 1755 N N . CYS A 1 226 ? -7.981 8.944 9.712 1.00 90.38 226 CYS A N 1
ATOM 1756 C CA . CYS A 1 226 ? -9.167 9.555 10.308 1.00 90.38 226 CYS A CA 1
ATOM 1757 C C . CYS A 1 226 ? -10.465 9.096 9.642 1.00 90.38 226 CYS A C 1
ATOM 1759 O O . CYS A 1 226 ? -11.421 8.788 10.349 1.00 90.38 226 CYS A O 1
ATOM 1761 N N . GLY A 1 227 ? -10.502 9.009 8.308 1.00 90.81 227 GLY A N 1
ATOM 1762 C CA . GLY A 1 227 ? -11.685 8.542 7.583 1.00 90.81 227 GLY A CA 1
ATOM 1763 C C . GLY A 1 227 ? -12.104 7.131 8.002 1.00 90.81 227 GLY A C 1
ATOM 1764 O O . GLY A 1 227 ? -13.255 6.901 8.368 1.00 90.81 227 GLY A O 1
ATOM 1765 N N . PHE A 1 228 ? -11.154 6.196 8.048 1.00 93.50 228 PHE A N 1
ATOM 1766 C CA . PHE A 1 228 ? -11.431 4.835 8.516 1.00 93.50 228 PHE A CA 1
ATOM 1767 C C . PHE A 1 228 ? -11.717 4.770 10.023 1.00 93.50 228 PHE A C 1
ATOM 1769 O O . PHE A 1 228 ? -12.543 3.966 10.447 1.00 93.50 228 PHE A O 1
ATOM 1776 N N . CYS A 1 229 ? -11.092 5.624 10.839 1.00 91.94 229 CYS A N 1
ATOM 1777 C CA . CYS A 1 229 ? -11.386 5.697 12.269 1.00 91.94 229 CYS A CA 1
ATOM 1778 C C . CYS A 1 229 ? -12.844 6.117 12.513 1.00 91.94 229 CYS A C 1
ATOM 1780 O O . CYS A 1 229 ? -13.502 5.567 13.395 1.00 91.94 229 CYS A O 1
ATOM 1782 N N . VAL A 1 230 ? -13.378 7.043 11.708 1.00 90.25 230 VAL A N 1
ATOM 1783 C CA . VAL A 1 230 ? -14.803 7.408 11.740 1.00 90.25 230 VAL A CA 1
ATOM 1784 C C . VAL A 1 230 ? -15.678 6.204 11.388 1.00 90.25 230 VAL A C 1
ATOM 1786 O O . VAL A 1 230 ? -16.652 5.948 12.094 1.00 90.25 230 VAL A O 1
ATOM 1789 N N . PHE A 1 231 ? -15.316 5.413 10.371 1.00 90.88 231 PHE A N 1
ATOM 1790 C CA . PHE A 1 231 ? -16.043 4.177 10.053 1.00 90.88 231 PHE A CA 1
ATOM 1791 C C . PHE A 1 231 ? -16.028 3.173 11.209 1.00 90.88 231 PHE A C 1
ATOM 1793 O O . PHE A 1 231 ? -17.077 2.623 11.537 1.00 90.88 231 PHE A O 1
ATOM 1800 N N . THR A 1 232 ? -14.890 2.994 11.888 1.00 92.06 232 THR A N 1
ATOM 1801 C CA . THR A 1 232 ? -14.813 2.172 13.107 1.00 92.06 232 THR A CA 1
ATOM 1802 C C . THR A 1 232 ? -15.758 2.689 14.192 1.00 92.06 232 THR A C 1
ATOM 1804 O O . THR A 1 232 ? -16.493 1.906 14.789 1.00 92.06 232 THR A O 1
ATOM 1807 N N . ILE A 1 233 ? -15.781 4.000 14.455 1.00 89.00 233 ILE A N 1
ATOM 1808 C CA . ILE A 1 233 ? -16.666 4.587 15.474 1.00 89.00 233 ILE A CA 1
ATOM 1809 C C . ILE A 1 233 ? -18.137 4.324 15.127 1.00 89.00 233 ILE A C 1
ATOM 1811 O O . ILE A 1 233 ? -18.902 3.894 15.991 1.00 89.00 233 ILE A O 1
ATOM 1815 N N . ILE A 1 234 ? -18.530 4.533 13.867 1.00 89.00 234 ILE A N 1
ATOM 1816 C CA . ILE A 1 234 ? -19.896 4.273 13.391 1.00 89.00 234 ILE A CA 1
ATOM 1817 C C . ILE A 1 234 ? -20.257 2.792 13.551 1.00 89.00 234 ILE A C 1
ATOM 1819 O O . ILE A 1 234 ? -21.348 2.479 14.024 1.00 89.00 234 ILE A O 1
ATOM 1823 N N . GLU A 1 235 ? -19.346 1.878 13.213 1.00 90.88 235 GLU A N 1
ATOM 1824 C CA . GLU A 1 235 ? -19.555 0.437 13.371 1.00 90.88 235 GLU A CA 1
ATOM 1825 C C . GLU A 1 235 ? -19.785 0.052 14.841 1.00 90.88 235 GLU A C 1
ATOM 1827 O O . GLU A 1 235 ? -20.734 -0.670 15.158 1.00 90.88 235 GLU A O 1
ATOM 1832 N N . TRP A 1 236 ? -18.974 0.582 15.762 1.00 89.50 236 TRP A N 1
ATOM 1833 C CA . TRP A 1 236 ? -19.150 0.374 17.202 1.00 89.50 236 TRP A CA 1
ATOM 1834 C C . TRP A 1 236 ? -20.465 0.940 17.728 1.00 89.50 236 TRP A C 1
ATOM 1836 O O . TRP A 1 236 ? -21.143 0.275 18.514 1.00 89.50 236 TRP A O 1
ATOM 1846 N N . LEU A 1 237 ? -20.855 2.137 17.287 1.00 87.81 237 LEU A N 1
ATOM 1847 C CA . LEU A 1 237 ? -22.143 2.730 17.642 1.00 87.81 237 LEU A CA 1
ATOM 1848 C C . LEU A 1 237 ? -23.308 1.882 17.122 1.00 87.81 237 LEU A C 1
ATOM 1850 O O . LEU A 1 237 ? -24.247 1.622 17.871 1.00 87.81 237 LEU A O 1
ATOM 1854 N N . GLY A 1 238 ? -23.235 1.393 15.882 1.00 86.12 238 GLY A N 1
ATOM 1855 C CA . GLY A 1 238 ? -24.236 0.487 15.319 1.00 86.12 238 GLY A CA 1
ATOM 1856 C C . GLY A 1 238 ? -24.329 -0.824 16.104 1.00 86.12 238 GLY A C 1
ATOM 1857 O O . GLY A 1 238 ? -25.417 -1.251 16.489 1.00 86.12 238 GLY A O 1
ATOM 1858 N N . PHE A 1 239 ? -23.188 -1.427 16.435 1.00 88.81 239 PHE A N 1
ATOM 1859 C CA . PHE A 1 239 ? -23.130 -2.646 17.240 1.00 88.81 239 PHE A CA 1
ATOM 1860 C C . PHE A 1 239 ? -23.709 -2.462 18.649 1.00 88.81 239 PHE A C 1
ATOM 1862 O O . PHE A 1 239 ? -24.455 -3.314 19.140 1.00 88.81 239 PHE A O 1
ATOM 1869 N N . LEU A 1 240 ? -23.387 -1.350 19.313 1.00 87.25 240 LEU A N 1
ATOM 1870 C CA . LEU A 1 240 ? -23.931 -1.025 20.629 1.00 87.25 240 LEU A CA 1
ATOM 1871 C C . LEU A 1 240 ? -25.434 -0.740 20.562 1.00 87.25 240 LEU A C 1
ATOM 1873 O O . LEU A 1 240 ? -26.155 -1.178 21.457 1.00 87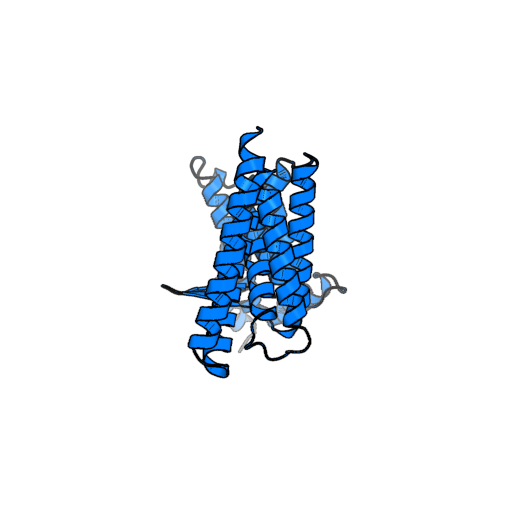.25 240 LEU A O 1
ATOM 1877 N N . ALA A 1 241 ? -25.915 -0.096 19.496 1.00 86.12 241 ALA A N 1
ATOM 1878 C CA . ALA A 1 241 ? -27.336 0.177 19.301 1.00 86.12 241 ALA A CA 1
ATOM 1879 C C . ALA A 1 241 ? -28.129 -1.127 19.152 1.00 86.12 241 ALA A C 1
ATOM 1881 O O . ALA A 1 241 ? -29.180 -1.280 19.772 1.00 86.12 241 ALA A O 1
ATOM 1882 N N . LEU A 1 242 ? -27.582 -2.098 18.411 1.00 86.38 242 LEU A N 1
ATOM 1883 C CA . LEU A 1 242 ? -28.167 -3.435 18.275 1.00 86.38 242 LEU A CA 1
ATOM 1884 C C . LEU A 1 242 ? -28.204 -4.202 19.606 1.00 86.38 242 LEU A C 1
ATOM 1886 O O . LEU A 1 242 ? -29.141 -4.956 19.849 1.00 86.38 242 LEU A O 1
ATOM 1890 N N . LYS A 1 243 ? -27.200 -4.028 20.477 1.00 87.56 243 LYS A N 1
ATOM 1891 C CA . LYS A 1 243 ? -27.100 -4.782 21.740 1.00 87.56 243 LYS A CA 1
ATOM 1892 C C . LYS A 1 243 ? -27.792 -4.148 22.942 1.00 87.56 243 LYS A C 1
ATOM 1894 O O . LYS A 1 243 ? -28.231 -4.875 23.827 1.00 87.56 243 LYS A O 1
ATOM 1899 N N . ARG A 1 244 ? -27.788 -2.820 23.040 1.00 84.69 244 ARG A N 1
ATOM 1900 C CA . ARG A 1 244 ? -28.220 -2.064 24.231 1.00 84.69 244 ARG A CA 1
ATOM 1901 C C . ARG A 1 244 ? -29.370 -1.098 23.947 1.00 84.69 244 ARG A C 1
ATOM 1903 O O . ARG A 1 244 ? -29.813 -0.410 24.860 1.00 84.69 244 ARG A O 1
ATOM 1910 N N . GLY A 1 245 ? -29.854 -1.060 22.708 1.00 84.25 245 GLY A N 1
ATOM 1911 C CA . GLY A 1 245 ? -30.880 -0.128 22.262 1.00 84.25 245 GLY A CA 1
ATOM 1912 C C . GLY A 1 245 ? -30.298 1.192 21.755 1.00 84.25 245 GLY A C 1
ATOM 1913 O O . GLY A 1 245 ? -29.217 1.636 22.146 1.00 84.25 245 GLY A O 1
ATOM 1914 N N . THR A 1 246 ? -31.044 1.834 20.862 1.00 82.81 246 THR A N 1
ATOM 1915 C CA . THR A 1 246 ? -30.653 3.074 20.175 1.00 82.81 246 THR A CA 1
ATOM 1916 C C . THR A 1 246 ? -30.506 4.263 21.124 1.00 82.81 246 THR A C 1
ATOM 1918 O O . THR A 1 246 ? -29.600 5.073 20.946 1.00 82.81 246 THR A O 1
ATOM 1921 N N . THR A 1 247 ? -31.326 4.344 22.175 1.00 80.00 247 THR A N 1
ATOM 1922 C CA . THR A 1 247 ? -31.278 5.410 23.192 1.00 80.00 247 THR A CA 1
ATOM 1923 C C . THR A 1 247 ? -29.941 5.465 23.922 1.00 80.00 247 THR A C 1
ATOM 1925 O O . THR A 1 247 ? -29.384 6.550 24.082 1.00 80.00 247 THR A O 1
ATOM 1928 N N . PHE A 1 248 ? -29.379 4.313 24.303 1.00 82.12 248 PHE A N 1
ATOM 1929 C CA . PHE A 1 248 ? -28.055 4.250 24.926 1.00 82.12 248 PHE A CA 1
ATOM 1930 C C . PHE A 1 248 ? -26.972 4.821 23.998 1.00 82.12 248 PHE A C 1
ATOM 1932 O O . PHE A 1 248 ? -26.146 5.622 24.434 1.00 82.12 248 PHE A O 1
ATOM 1939 N N . CYS A 1 249 ? -27.003 4.478 22.707 1.00 80.81 249 CYS A N 1
ATOM 1940 C CA . CYS A 1 249 ? -26.052 5.022 21.736 1.00 80.81 249 CYS A CA 1
ATOM 1941 C C . CYS A 1 249 ? -26.205 6.523 21.512 1.00 80.81 249 CYS A C 1
ATOM 1943 O O . CYS A 1 249 ? -25.192 7.213 21.430 1.00 80.81 249 CYS A O 1
ATOM 1945 N N . CYS A 1 250 ? -27.433 7.042 21.456 1.00 78.62 250 CYS A N 1
ATOM 1946 C CA . CYS A 1 250 ? -27.661 8.482 21.345 1.00 78.62 250 CYS A CA 1
ATOM 1947 C C . CYS A 1 250 ? -27.057 9.240 22.536 1.00 78.62 250 CYS A C 1
ATOM 1949 O O . CYS A 1 250 ? -26.440 10.282 22.336 1.00 78.62 250 CYS A O 1
ATOM 1951 N N . VAL A 1 251 ? -27.167 8.699 23.757 1.00 81.81 251 VAL A N 1
ATOM 1952 C CA . VAL A 1 251 ? -26.543 9.290 24.954 1.00 81.81 251 VAL A CA 1
ATOM 1953 C C . VAL A 1 251 ? -25.018 9.249 24.861 1.00 81.81 251 VAL A C 1
ATOM 1955 O O . VAL A 1 251 ? -24.372 10.270 25.080 1.00 81.81 251 VAL A O 1
ATOM 1958 N N . VAL A 1 252 ? -24.429 8.105 24.491 1.00 82.56 252 VAL A N 1
ATOM 1959 C CA . VAL A 1 252 ? -22.968 7.981 24.325 1.00 82.56 252 VAL A CA 1
ATOM 1960 C C . VAL A 1 252 ? -22.447 8.961 23.271 1.00 82.56 252 VAL A C 1
ATOM 1962 O O . VAL A 1 252 ? -21.455 9.652 23.514 1.00 82.56 252 VAL A O 1
ATOM 1965 N N . LEU A 1 253 ? -23.130 9.066 22.128 1.00 82.38 253 LEU A N 1
ATOM 1966 C CA . LEU A 1 253 ? -22.785 10.009 21.067 1.00 82.38 253 LEU A CA 1
ATOM 1967 C C . LEU A 1 253 ? -22.891 11.458 21.560 1.00 82.38 253 LEU A C 1
ATOM 1969 O O . LEU A 1 253 ? -21.955 12.228 21.371 1.00 82.38 253 LEU A O 1
ATOM 1973 N N . ALA A 1 254 ? -23.994 11.821 22.222 1.00 78.56 254 ALA A N 1
ATOM 1974 C CA . ALA A 1 254 ? -24.222 13.171 22.731 1.00 78.56 254 ALA A CA 1
ATOM 1975 C C . ALA A 1 254 ? -23.153 13.588 23.749 1.00 78.56 254 ALA A C 1
ATOM 1977 O O . ALA A 1 254 ? -22.586 14.670 23.626 1.00 78.56 254 ALA A O 1
ATOM 1978 N N . VAL A 1 255 ? -22.817 12.714 24.705 1.00 82.56 255 VAL A N 1
ATOM 1979 C CA . VAL A 1 255 ? -21.742 12.957 25.682 1.00 82.56 255 VAL A CA 1
ATOM 1980 C C . VAL A 1 255 ? -20.387 13.099 24.986 1.00 82.56 255 VAL A C 1
ATOM 1982 O O . VAL A 1 255 ? -19.625 14.007 25.314 1.00 82.56 255 VAL A O 1
ATOM 1985 N N . SER A 1 256 ? -20.093 12.249 23.999 1.00 81.31 256 SER A N 1
ATOM 1986 C CA . SER A 1 256 ? -18.827 12.311 23.256 1.00 81.31 256 SER A CA 1
ATOM 1987 C C . SER A 1 256 ? -18.701 13.615 22.466 1.00 81.31 256 SER A C 1
ATOM 1989 O O . SER A 1 256 ? -17.681 14.295 22.555 1.00 81.31 256 SER A O 1
ATOM 1991 N N . LEU A 1 257 ? -19.753 13.999 21.735 1.00 80.25 257 LEU A N 1
ATOM 1992 C CA . LEU A 1 257 ? -19.794 15.242 20.963 1.00 80.25 257 LEU A CA 1
ATOM 1993 C C . LEU A 1 257 ? -19.728 16.473 21.867 1.00 80.25 257 LEU A C 1
ATOM 1995 O O . LEU A 1 257 ? -19.015 17.417 21.545 1.00 80.25 257 LEU A O 1
ATOM 1999 N N . PHE A 1 258 ? -20.415 16.451 23.010 1.00 79.81 258 PHE A N 1
ATOM 2000 C CA . PHE A 1 258 ? -20.334 17.520 24.001 1.00 79.81 258 PHE A CA 1
ATOM 2001 C C . PHE A 1 258 ? -18.911 17.665 24.553 1.00 79.81 258 PHE A C 1
ATOM 2003 O O . PHE A 1 258 ? -18.383 18.773 24.608 1.00 79.81 258 PHE A O 1
ATOM 2010 N N . GLY A 1 259 ? -18.249 16.553 24.889 1.00 76.88 259 GLY A N 1
ATOM 2011 C CA . GLY A 1 259 ? -16.850 16.559 25.322 1.00 76.88 259 GLY A CA 1
ATOM 2012 C C . GLY A 1 259 ? -15.904 17.134 24.265 1.00 76.88 259 GLY A C 1
ATOM 2013 O O . GLY A 1 259 ? -15.044 17.951 24.591 1.00 76.88 259 GLY A O 1
ATOM 2014 N N . VAL A 1 260 ? -16.099 16.768 22.993 1.00 78.19 260 VAL A N 1
ATOM 2015 C CA . VAL A 1 260 ? -15.339 17.336 21.869 1.00 78.19 260 VAL A CA 1
ATOM 2016 C C . VAL A 1 260 ? -15.611 18.833 21.720 1.00 78.19 260 VAL A C 1
ATOM 2018 O O . VAL A 1 260 ? -14.662 19.598 21.595 1.00 78.19 260 VAL A O 1
ATOM 2021 N N . ALA A 1 261 ? -16.871 19.269 21.784 1.00 73.56 261 ALA A N 1
ATOM 2022 C CA . ALA A 1 261 ? -17.239 20.680 21.674 1.00 73.56 261 ALA A CA 1
ATOM 2023 C C . ALA A 1 261 ? -16.603 21.528 22.788 1.00 73.56 261 ALA A C 1
ATOM 2025 O O . ALA A 1 261 ? -15.973 22.540 22.498 1.00 73.56 261 ALA A O 1
ATOM 2026 N N . VAL A 1 262 ? -16.676 21.073 24.045 1.00 78.31 262 VAL A N 1
ATOM 2027 C CA . VAL A 1 262 ? -16.019 21.734 25.187 1.00 78.31 262 VAL A CA 1
ATOM 2028 C C . VAL A 1 262 ? -14.496 21.744 25.026 1.00 78.31 262 VAL A C 1
ATOM 2030 O O . VAL A 1 262 ? -13.839 22.723 25.379 1.00 78.31 262 VAL A O 1
ATOM 2033 N N . GLY A 1 263 ? -13.915 20.665 24.493 1.00 72.25 263 GLY A N 1
ATOM 2034 C CA . GLY A 1 263 ? -12.488 20.595 24.185 1.00 72.25 263 GLY A CA 1
ATOM 2035 C C . GLY A 1 263 ? -12.068 21.614 23.124 1.00 72.25 263 GLY A C 1
ATOM 2036 O O . GLY A 1 263 ? -11.083 22.321 23.318 1.00 72.25 263 GLY A O 1
ATOM 2037 N N . ILE A 1 264 ? -12.837 21.734 22.038 1.00 76.12 264 ILE A N 1
ATOM 2038 C CA . ILE A 1 264 ? -12.592 22.709 20.968 1.00 76.12 264 ILE A CA 1
ATOM 2039 C C . ILE A 1 264 ? -12.691 24.133 21.508 1.00 76.12 264 ILE A C 1
ATOM 2041 O O . ILE A 1 264 ? -11.791 24.921 21.249 1.00 76.12 264 ILE A O 1
ATOM 2045 N N . ASP A 1 265 ? -13.726 24.445 22.284 1.00 71.69 265 ASP A N 1
ATOM 2046 C CA . ASP A 1 265 ? -13.937 25.780 22.855 1.00 71.69 265 ASP A CA 1
ATOM 2047 C C . ASP A 1 265 ? -12.759 26.192 23.763 1.00 71.69 265 ASP A C 1
ATOM 2049 O O . ASP A 1 265 ? -12.178 27.270 23.628 1.00 71.69 265 ASP A O 1
ATOM 2053 N N . LYS A 1 266 ? -12.273 25.262 24.600 1.00 70.56 266 LYS A N 1
ATOM 2054 C CA . LYS A 1 266 ? -11.068 25.476 25.421 1.00 70.56 266 LYS A CA 1
ATOM 2055 C C . LYS A 1 266 ? -9.780 25.597 24.601 1.00 70.56 266 LYS A C 1
ATOM 2057 O O . LYS A 1 266 ? -8.876 26.333 24.993 1.00 70.56 266 LYS A O 1
ATOM 2062 N N . CYS A 1 267 ? -9.667 24.884 23.482 1.00 61.91 267 CYS A N 1
ATOM 2063 C CA . CYS A 1 267 ? -8.494 24.937 22.608 1.00 61.91 267 CYS A CA 1
ATOM 2064 C C . CYS A 1 267 ? -8.507 26.131 21.639 1.00 61.91 267 CYS A C 1
ATOM 2066 O O . CYS A 1 267 ? -7.436 26.586 21.243 1.00 61.91 267 CYS A O 1
ATOM 2068 N N . GLN A 1 268 ? -9.667 26.689 21.284 1.00 57.44 268 GLN A N 1
ATOM 2069 C CA . GLN A 1 268 ? -9.760 27.902 20.464 1.00 57.44 268 GLN A CA 1
ATOM 2070 C C . GLN A 1 268 ? -9.102 29.103 21.154 1.00 57.44 268 GLN A C 1
ATOM 2072 O O . GLN A 1 268 ? -8.415 29.877 20.488 1.00 57.44 268 GLN A O 1
ATOM 2077 N N . GLY A 1 269 ? -9.179 29.188 22.487 1.00 53.03 269 GLY A N 1
ATOM 2078 C CA . GLY A 1 269 ? -8.433 30.179 23.274 1.00 53.03 269 GLY A CA 1
ATOM 2079 C C . GLY A 1 269 ? -6.900 30.049 23.190 1.00 53.03 269 GLY A C 1
ATOM 2080 O O . GLY A 1 269 ? -6.196 31.029 23.403 1.00 53.03 269 GLY A O 1
ATOM 2081 N N . LEU A 1 270 ? -6.369 28.870 22.837 1.00 48.28 270 LEU A N 1
ATOM 2082 C CA . LEU A 1 270 ? -4.930 28.625 22.635 1.00 48.28 270 LEU A CA 1
ATOM 2083 C C . LEU A 1 270 ? -4.473 28.891 21.190 1.00 48.28 270 LEU A C 1
ATOM 2085 O O . LEU A 1 270 ? -3.305 29.197 20.964 1.00 48.28 270 LEU A O 1
ATOM 2089 N N . ILE A 1 271 ? -5.376 28.778 20.211 1.00 48.12 271 ILE A N 1
ATOM 2090 C CA . ILE A 1 271 ? -5.075 28.985 18.784 1.00 48.12 271 ILE A CA 1
ATOM 2091 C C . ILE A 1 271 ? -5.053 30.482 18.426 1.00 48.12 271 ILE A C 1
ATOM 2093 O O . ILE A 1 271 ? -4.350 30.866 17.498 1.00 48.12 271 ILE A O 1
ATOM 2097 N N . GLN A 1 272 ? -5.737 31.342 19.190 1.00 43.22 272 GLN A N 1
ATOM 2098 C CA . GLN A 1 272 ? -5.723 32.802 18.992 1.00 43.22 272 GLN A CA 1
ATOM 2099 C C . GLN A 1 272 ? -4.427 33.510 19.449 1.00 43.22 272 GLN A C 1
ATOM 2101 O O . GLN A 1 272 ? -4.314 34.721 19.287 1.00 43.22 272 GLN A O 1
ATOM 2106 N N . PHE A 1 273 ? -3.437 32.781 19.980 1.00 36.75 273 PHE A N 1
ATOM 2107 C CA . PHE A 1 273 ? -2.120 33.313 20.378 1.00 36.75 273 PHE A CA 1
ATOM 2108 C C . PHE A 1 273 ? -0.984 32.989 19.381 1.00 36.75 273 PHE A C 1
ATOM 2110 O O . PHE A 1 273 ? 0.184 32.919 19.771 1.00 36.75 273 PHE A O 1
ATOM 2117 N N . LYS A 1 274 ? -1.301 32.797 18.095 1.00 36.88 274 LYS A N 1
ATOM 2118 C CA . LYS A 1 274 ? -0.312 32.767 17.007 1.00 36.88 274 LYS A CA 1
ATOM 2119 C C . LYS A 1 274 ? -0.633 33.782 15.925 1.00 36.88 274 LYS A C 1
ATOM 2121 O O . LYS A 1 274 ? -1.786 33.765 15.446 1.00 36.88 274 LYS A O 1
#

Nearest PDB structures (foldseek):
  6umm-assembly1_G  TM=3.170E-01  e=8.862E-01  Mycolicibacterium smegmatis MC2 155